Protein AF-A0A653DM51-F1 (afdb_monomer_lite)

Sequence (192 aa):
FLHPFQQLNKSIWTIWTSNRLYSKVICYNELKIVQKSHEKICTALKLMSDCFSVQTLFYVVTVQVVLIRVAYVPLKLYLQGKRGYVLVMITWTSVGYAICFLIFTWLLARYCTATTLEARKLYQISQKISMSFSQGRASFENKALKEYVTLFAEQTNKPNIRFSTVLFPIDYSMLLMIFNSVTTYLIILLQF

Foldseek 3Di:
DCPPVVVVVVVVVCVVVVVVVVVVVVVVVVVVVVLVVVVVVLVVLVVVLVVCQVVVVVLLVVLLVLLLCLPPVLVVCVVVVVDDDVSVVVNVVSVVVSVVSLVVLVVQQVVLVVVLVVLVVVLVVLVVVLVVLVPDDDDVVSVVVSVVSVVSSVVSVPPSSFSHHPVGTSHVVSVVVSVVSSVVSVVVVVVD

Secondary structure (DSSP, 8-state):
--HHHHHHHHHHHHHHHHHHHHHHHHHHHHHHHHHHHHHHHHHHHHHHHHHHHHHHHHHHHHHHHHHHHHHHHHHHHHHTT--SHHHHHHHHHHHHHHHHHHHHHHHHHHHHHHHHHHHHHHHHHHHHHHHHTTSS---HHHHHHHHHHHHHHHHHHS-----B-SSSBSSHHHHHHHHHHHHHHHHHHHH-

Structure (mmCIF, N/CA/C/O backbone):
data_AF-A0A653DM51-F1
#
_entry.id   AF-A0A653DM51-F1
#
loop_
_atom_site.group_PDB
_atom_site.id
_atom_site.type_symbol
_atom_site.label_atom_id
_atom_site.label_alt_id
_atom_site.label_comp_id
_atom_site.label_asym_id
_atom_site.label_entity_id
_atom_site.label_seq_id
_atom_site.pdbx_PDB_ins_code
_atom_site.Cartn_x
_atom_site.Cartn_y
_atom_site.Cartn_z
_atom_site.occupancy
_atom_site.B_iso_or_equiv
_atom_site.auth_seq_id
_atom_site.auth_comp_id
_atom_site.auth_asym_id
_atom_site.auth_atom_id
_atom_site.pdbx_PDB_model_num
ATOM 1 N N . PHE A 1 1 ? -32.940 12.707 70.805 1.00 46.53 1 PHE A N 1
ATOM 2 C CA . PHE A 1 1 ? -32.197 13.755 70.068 1.00 46.53 1 PHE A CA 1
ATOM 3 C C . PHE A 1 1 ? -31.230 13.234 68.978 1.00 46.53 1 PHE A C 1
ATOM 5 O O . PHE A 1 1 ? -30.401 13.999 68.516 1.00 46.53 1 PHE A O 1
ATOM 12 N N . LEU A 1 2 ? -31.357 11.991 68.471 1.00 46.72 2 LEU A N 1
ATOM 13 C CA . LEU A 1 2 ? -30.462 11.425 67.426 1.00 46.72 2 LEU A CA 1
ATOM 14 C C . LEU A 1 2 ? -31.113 11.228 66.037 1.00 46.72 2 LEU A C 1
ATOM 16 O O . LEU A 1 2 ? -30.443 10.858 65.078 1.00 46.72 2 LEU A O 1
ATOM 20 N N . HIS A 1 3 ? -32.412 11.506 65.908 1.00 50.66 3 HIS A N 1
ATOM 21 C CA . HIS A 1 3 ? -33.194 11.221 64.699 1.00 50.66 3 HIS A CA 1
ATOM 22 C C . HIS A 1 3 ? -32.886 12.098 63.455 1.00 50.66 3 HIS A C 1
ATOM 24 O O . HIS A 1 3 ? -32.881 11.555 62.349 1.00 50.66 3 HIS A O 1
ATOM 30 N N . PRO A 1 4 ? -32.586 13.413 63.567 1.00 45.44 4 PRO A N 1
ATOM 31 C CA . PRO A 1 4 ? -32.398 14.253 62.377 1.00 45.44 4 PRO A CA 1
ATOM 32 C C . PRO A 1 4 ? -31.033 14.049 61.692 1.00 45.44 4 PRO A C 1
ATOM 34 O O . PRO A 1 4 ? -30.939 14.144 60.470 1.00 45.44 4 PRO A O 1
ATOM 37 N N . PHE A 1 5 ? -29.985 13.680 62.440 1.00 39.03 5 PHE A N 1
ATOM 38 C CA . PHE A 1 5 ? -28.651 13.419 61.874 1.00 39.03 5 PHE A CA 1
ATOM 39 C C . PHE A 1 5 ? -28.592 12.121 61.053 1.00 39.03 5 PHE A C 1
ATOM 41 O O . PHE A 1 5 ? -27.904 12.065 60.033 1.00 39.03 5 PHE A O 1
ATOM 48 N N . GLN A 1 6 ? -29.348 11.088 61.442 1.00 50.69 6 GLN A N 1
ATOM 49 C CA . GLN A 1 6 ? -29.442 9.849 60.664 1.00 50.69 6 GLN A CA 1
ATOM 50 C C . GLN A 1 6 ? -30.202 10.039 59.347 1.00 50.69 6 GLN A C 1
ATOM 52 O O . GLN A 1 6 ? -29.812 9.448 58.340 1.00 50.69 6 GLN A O 1
ATOM 57 N N . GLN A 1 7 ? -31.238 10.885 59.320 1.00 51.97 7 GLN A N 1
ATOM 58 C CA . GLN A 1 7 ? -31.941 11.225 58.079 1.00 51.97 7 GLN A CA 1
ATOM 59 C C . GLN A 1 7 ? -31.054 12.021 57.119 1.00 51.97 7 GLN A C 1
ATOM 61 O O . GLN A 1 7 ? -31.003 11.684 55.938 1.00 51.97 7 GLN A O 1
ATOM 66 N N . LEU A 1 8 ? -30.292 13.002 57.614 1.00 43.06 8 LEU A N 1
ATOM 67 C CA . LEU A 1 8 ? -29.384 13.791 56.776 1.00 43.06 8 LEU A CA 1
ATOM 68 C C . LEU A 1 8 ? -28.284 12.922 56.146 1.00 43.06 8 LEU A C 1
ATOM 70 O O . LEU A 1 8 ? -27.994 13.042 54.956 1.00 43.06 8 LEU A O 1
ATOM 74 N N . ASN A 1 9 ? -27.717 11.996 56.925 1.00 46.62 9 ASN A N 1
ATOM 75 C CA . ASN A 1 9 ? -26.671 11.097 56.444 1.00 46.62 9 ASN A CA 1
ATOM 76 C C . ASN A 1 9 ? -27.205 10.121 55.383 1.00 46.62 9 ASN A C 1
ATOM 78 O O . ASN A 1 9 ? -26.528 9.857 54.393 1.00 46.62 9 ASN A O 1
ATOM 82 N N . LYS A 1 10 ? -28.451 9.648 55.531 1.00 57.59 10 LYS A N 1
ATOM 83 C CA . LYS A 1 10 ? -29.124 8.799 54.536 1.00 57.59 10 LYS A CA 1
ATOM 84 C C . LYS A 1 10 ? -29.364 9.553 53.227 1.00 57.59 10 LYS A C 1
ATOM 86 O O . LYS A 1 10 ? -29.051 9.012 52.172 1.00 57.59 10 LYS A O 1
ATOM 91 N N . SER A 1 11 ? -29.826 10.803 53.307 1.00 54.38 11 SER A N 1
ATOM 92 C CA . SER A 1 11 ? -30.064 11.679 52.153 1.00 54.38 11 SER A CA 1
ATOM 93 C C . SER A 1 11 ? -28.778 11.982 51.381 1.00 54.38 11 SER A C 1
ATOM 95 O O . SER A 1 11 ? -28.746 11.852 50.156 1.00 54.38 11 SER A O 1
ATOM 97 N N . ILE A 1 12 ? -27.688 12.302 52.087 1.00 49.34 12 ILE A N 1
ATOM 98 C CA . ILE A 1 12 ? -26.365 12.521 51.484 1.00 49.34 12 ILE A CA 1
ATOM 99 C C . ILE A 1 12 ? -25.862 11.234 50.823 1.00 49.34 12 ILE A C 1
ATOM 101 O O . ILE A 1 12 ? -25.401 11.280 49.685 1.00 49.34 12 ILE A O 1
ATOM 105 N N . TRP A 1 13 ? -26.022 10.073 51.467 1.00 51.03 13 TRP A N 1
ATOM 106 C CA . TRP A 1 13 ? -25.651 8.782 50.881 1.00 51.03 13 TRP A CA 1
ATOM 107 C C . TRP A 1 13 ? -26.458 8.443 49.622 1.00 51.03 13 TRP A C 1
ATOM 109 O O . TRP A 1 13 ? -25.891 7.958 48.642 1.00 51.03 13 TRP A O 1
ATOM 119 N N . THR A 1 14 ? -27.763 8.729 49.597 1.00 53.50 14 THR A N 1
ATOM 120 C CA . THR A 1 14 ? -28.605 8.546 48.402 1.00 53.50 14 THR A CA 1
ATOM 121 C C . THR A 1 14 ? -28.240 9.504 47.273 1.00 53.50 14 THR A C 1
ATOM 123 O O . THR A 1 14 ? -28.215 9.089 46.121 1.00 53.50 14 THR A O 1
ATOM 126 N N . ILE A 1 15 ? -27.873 10.753 47.571 1.00 50.62 15 ILE A N 1
ATOM 127 C CA . ILE A 1 15 ? -27.401 11.715 46.560 1.00 50.62 15 ILE A CA 1
ATOM 128 C C . ILE A 1 15 ? -26.041 11.276 46.001 1.00 50.62 15 ILE A C 1
ATOM 130 O O . ILE A 1 15 ? -25.807 11.334 44.795 1.00 50.62 15 ILE A O 1
ATOM 134 N N . TRP A 1 16 ? -25.153 10.767 46.856 1.00 42.06 16 TRP A N 1
ATOM 135 C CA . TRP A 1 16 ? -23.820 10.314 46.458 1.00 42.06 16 TRP A CA 1
ATOM 136 C C . TRP A 1 16 ? -23.854 9.016 45.636 1.00 42.06 16 TRP A C 1
ATOM 138 O O . TRP A 1 16 ? -23.119 8.867 44.658 1.00 42.06 16 TRP A O 1
ATOM 148 N N . THR A 1 17 ? -24.745 8.085 45.986 1.00 52.12 17 THR A N 1
ATOM 149 C CA . THR A 1 17 ? -24.987 6.858 45.208 1.00 52.12 17 THR A CA 1
ATOM 150 C C . THR A 1 17 ? -25.733 7.139 43.906 1.00 52.12 17 THR A C 1
ATOM 152 O O . THR A 1 17 ? -25.352 6.583 42.877 1.00 52.12 17 THR A O 1
ATOM 155 N N . SER A 1 18 ? -26.696 8.065 43.915 1.00 51.56 18 SER A N 1
ATOM 156 C CA . SER A 1 18 ? -27.385 8.575 42.723 1.00 51.56 18 SER A CA 1
ATOM 157 C C . SER A 1 18 ? -26.406 9.199 41.722 1.00 51.56 18 SER A C 1
ATOM 159 O O . SER A 1 18 ? -26.382 8.787 40.565 1.00 51.56 18 SER A O 1
ATOM 161 N N . ASN A 1 19 ? -25.503 10.085 42.164 1.00 50.03 19 ASN A N 1
ATOM 162 C CA . ASN A 1 19 ? -24.489 10.692 41.290 1.00 50.03 19 ASN A CA 1
ATOM 163 C C . ASN A 1 19 ? -23.489 9.669 40.722 1.00 50.03 19 ASN A C 1
ATOM 165 O O . ASN A 1 19 ? -23.061 9.793 39.573 1.00 50.03 19 ASN A O 1
ATOM 169 N N . ARG A 1 20 ? -23.129 8.625 41.484 1.00 53.91 20 ARG A N 1
ATOM 170 C CA . ARG A 1 20 ? -22.281 7.524 40.985 1.00 53.91 20 ARG A CA 1
ATOM 171 C C . ARG A 1 20 ? -22.990 6.657 39.948 1.00 53.91 20 ARG A C 1
ATOM 173 O O . ARG A 1 20 ? -22.353 6.252 38.979 1.00 53.91 20 ARG A O 1
ATOM 180 N N . LEU A 1 21 ? -24.271 6.361 40.148 1.00 53.16 21 LEU A N 1
ATOM 181 C CA . LEU A 1 21 ? -25.085 5.606 39.194 1.00 53.16 21 LEU A CA 1
ATOM 182 C C . LEU A 1 21 ? -25.318 6.416 37.915 1.00 53.16 21 LEU A C 1
ATOM 184 O O . LEU A 1 21 ? -25.079 5.896 36.829 1.00 53.16 21 LEU A O 1
ATOM 188 N N . TYR A 1 22 ? -25.647 7.706 38.030 1.00 55.16 22 TYR A N 1
ATOM 189 C CA . TYR A 1 22 ? -25.773 8.615 36.887 1.00 55.16 22 TYR A CA 1
ATOM 190 C C . TYR A 1 22 ? -24.480 8.694 36.069 1.00 55.16 22 TYR A C 1
ATOM 192 O O . TYR A 1 22 ? -24.507 8.511 34.855 1.00 55.16 22 TYR A O 1
ATOM 200 N N . SER A 1 23 ? -23.330 8.876 36.725 1.00 60.19 23 SER A N 1
ATOM 201 C CA . SER A 1 23 ? -22.023 8.905 36.057 1.00 60.19 23 SER A CA 1
ATOM 202 C C . SER A 1 23 ? -21.706 7.596 35.316 1.00 60.19 23 SER A C 1
ATOM 204 O O . SER A 1 23 ? -21.168 7.627 34.208 1.00 60.19 23 SER A O 1
ATOM 206 N N . LYS A 1 24 ? -22.089 6.441 35.875 1.00 61.81 24 LYS A N 1
ATOM 207 C CA . LYS A 1 24 ? -21.887 5.128 35.242 1.00 61.81 24 LYS A CA 1
ATOM 208 C C . LYS A 1 24 ? -22.836 4.863 34.075 1.00 61.81 24 LYS A C 1
ATOM 210 O O . LYS A 1 24 ? -22.394 4.317 33.068 1.00 61.81 24 LYS A O 1
ATOM 215 N N . VAL A 1 25 ? -24.105 5.256 34.182 1.00 63.06 25 VAL A N 1
ATOM 216 C CA . VAL A 1 25 ? -25.092 5.135 33.093 1.00 63.06 25 VAL A CA 1
ATOM 217 C C . VAL A 1 25 ? -24.701 6.027 31.914 1.00 63.06 25 VAL A C 1
ATOM 219 O O . VAL A 1 25 ? -24.764 5.586 30.767 1.00 63.06 25 VAL A O 1
ATOM 222 N N . ILE A 1 26 ? -24.213 7.241 32.190 1.00 65.12 26 ILE A N 1
ATOM 223 C CA . ILE A 1 26 ? -23.651 8.135 31.171 1.00 65.12 26 ILE A CA 1
ATOM 224 C C . ILE A 1 26 ? -22.428 7.477 30.520 1.00 65.12 26 ILE A C 1
ATOM 226 O O . ILE A 1 26 ? -22.392 7.338 29.303 1.00 65.12 26 ILE A O 1
ATOM 230 N N . CYS A 1 27 ? -21.476 6.971 31.311 1.00 67.00 27 CYS A N 1
ATOM 231 C CA . CYS A 1 27 ? -20.283 6.291 30.794 1.00 67.00 27 CYS A CA 1
ATOM 232 C C . CYS A 1 27 ? -20.621 5.082 29.903 1.00 67.00 27 CYS A C 1
ATOM 234 O O . CYS A 1 27 ? -20.007 4.901 28.854 1.00 67.00 27 CYS A O 1
ATOM 236 N N . TYR A 1 28 ? -21.624 4.286 30.278 1.00 67.31 28 TYR A N 1
ATOM 237 C CA . TYR A 1 28 ? -22.091 3.156 29.478 1.00 67.31 28 TYR A CA 1
ATOM 238 C C . TYR A 1 28 ? -22.713 3.591 28.144 1.00 67.31 28 TYR A C 1
ATOM 240 O O . TYR A 1 28 ? -22.399 3.013 27.102 1.00 67.31 28 TYR A O 1
ATOM 248 N N . ASN A 1 29 ? -23.566 4.620 28.154 1.00 71.19 29 ASN A N 1
ATOM 249 C CA . ASN A 1 29 ? -24.162 5.149 26.928 1.00 71.19 29 ASN A CA 1
ATOM 250 C C . ASN A 1 29 ? -23.103 5.734 25.985 1.00 71.19 29 ASN A C 1
ATOM 252 O O . ASN A 1 29 ? -23.137 5.434 24.793 1.00 71.19 29 ASN A O 1
ATOM 256 N N . GLU A 1 30 ? -22.134 6.482 26.512 1.00 73.75 30 GLU A N 1
ATOM 257 C CA . GLU A 1 30 ? -21.006 7.010 25.736 1.00 73.75 30 GLU A CA 1
ATOM 258 C C . GLU A 1 30 ? -20.167 5.881 25.122 1.00 73.75 30 GLU A C 1
ATOM 260 O O . GLU A 1 30 ? -19.876 5.889 23.925 1.00 73.75 30 GLU A O 1
ATOM 265 N N . LEU A 1 31 ? -19.850 4.840 25.901 1.00 70.56 31 LEU A N 1
ATOM 266 C CA . LEU A 1 31 ? -19.101 3.684 25.406 1.00 70.56 31 LEU A CA 1
ATOM 267 C C . LEU A 1 31 ? -19.854 2.961 24.278 1.00 70.56 31 LEU A C 1
ATOM 269 O O . LEU A 1 31 ? -19.260 2.579 23.270 1.00 70.56 31 LEU A O 1
ATOM 273 N N . LYS A 1 32 ? -21.177 2.822 24.414 1.00 70.88 32 LYS A N 1
ATOM 274 C CA . LYS A 1 32 ? -22.046 2.212 23.402 1.00 70.88 32 LYS A CA 1
ATOM 275 C C . LYS A 1 32 ? -22.107 3.041 22.116 1.00 70.88 32 LYS A C 1
ATOM 277 O O . LYS A 1 32 ? -22.171 2.472 21.025 1.00 70.88 32 LYS A O 1
ATOM 282 N N . ILE A 1 33 ? -22.079 4.370 22.222 1.00 76.38 33 ILE A N 1
ATOM 283 C CA . ILE A 1 33 ? -21.996 5.273 21.065 1.00 76.38 33 ILE A CA 1
ATOM 284 C C . ILE A 1 33 ? -20.649 5.097 20.358 1.00 76.38 33 ILE A C 1
ATOM 286 O O . ILE A 1 33 ? -20.622 4.919 19.138 1.00 76.38 33 ILE A O 1
ATOM 290 N N . VAL A 1 34 ? -19.544 5.080 21.107 1.00 75.50 34 VAL A N 1
ATOM 291 C CA . VAL A 1 34 ? -18.195 4.858 20.560 1.00 75.50 34 VAL A CA 1
ATOM 292 C C . VAL A 1 34 ? -18.098 3.499 19.868 1.00 75.50 34 VAL A C 1
ATOM 294 O O . VAL A 1 34 ? -17.587 3.424 18.753 1.00 75.50 34 VAL A O 1
ATOM 297 N N . GLN A 1 35 ? -18.650 2.445 20.471 1.00 73.94 35 GLN A N 1
ATOM 298 C CA . GLN A 1 35 ? -18.684 1.107 19.885 1.00 73.94 35 GLN A CA 1
ATOM 299 C C . GLN A 1 35 ? -19.425 1.082 18.550 1.00 73.94 35 GLN A C 1
ATOM 301 O O . GLN A 1 35 ? -18.869 0.625 17.553 1.00 73.94 35 GLN A O 1
ATOM 306 N N . LYS A 1 36 ? -20.645 1.629 18.495 1.00 77.06 36 LYS A N 1
ATOM 307 C CA . LYS A 1 36 ? -21.418 1.700 17.246 1.00 77.06 36 LYS A CA 1
ATOM 308 C C . LYS A 1 36 ? -20.698 2.504 16.167 1.00 77.06 36 LYS A C 1
ATOM 310 O O . LYS A 1 36 ? -20.741 2.140 14.994 1.00 77.06 36 LYS A O 1
ATOM 315 N N . SER A 1 37 ? -20.051 3.605 16.543 1.00 76.06 37 SER A N 1
ATOM 316 C CA . SER A 1 37 ? -19.255 4.409 15.612 1.00 76.06 37 SER A CA 1
ATOM 317 C C . SER A 1 37 ? -18.048 3.629 15.094 1.00 76.06 37 SER A C 1
ATOM 319 O O . SER A 1 37 ? -17.785 3.642 13.894 1.00 76.06 37 SER A O 1
ATOM 321 N N . HIS A 1 38 ? -17.359 2.889 15.964 1.00 76.12 38 HIS A N 1
ATOM 322 C CA . HIS A 1 38 ? -16.247 2.030 15.575 1.00 76.12 38 HIS A CA 1
ATOM 323 C C . HIS A 1 38 ? -16.692 0.909 14.625 1.00 76.12 38 HIS A C 1
ATOM 325 O O . HIS A 1 38 ? -16.081 0.736 13.577 1.00 76.12 38 HIS A O 1
ATOM 331 N N . GLU A 1 39 ? -17.791 0.208 14.917 1.00 78.50 39 GLU A N 1
ATOM 332 C CA . GLU A 1 39 ? -18.355 -0.822 14.029 1.00 78.50 39 GLU A CA 1
ATOM 333 C C . GLU A 1 39 ? -18.691 -0.265 12.638 1.00 78.50 39 GLU A C 1
ATOM 335 O O . GLU A 1 39 ? -18.373 -0.893 11.624 1.00 78.50 39 GLU A O 1
ATOM 340 N N . LYS A 1 40 ? -19.273 0.941 12.570 1.00 79.44 40 LYS A N 1
ATOM 341 C CA . LYS A 1 40 ? -19.539 1.631 11.298 1.00 79.44 40 LYS A CA 1
ATOM 342 C C . LYS A 1 40 ? -18.253 1.944 10.537 1.00 79.44 40 LYS A C 1
ATOM 344 O O . LYS A 1 40 ? -18.194 1.684 9.338 1.00 79.44 40 LYS A O 1
ATOM 349 N N . ILE A 1 41 ? -17.227 2.461 11.218 1.00 79.06 41 ILE A N 1
ATOM 350 C CA . ILE A 1 41 ? -15.920 2.758 10.613 1.00 79.06 41 ILE A CA 1
ATOM 351 C C . ILE A 1 41 ? -15.270 1.472 10.095 1.00 79.06 41 ILE A C 1
ATOM 353 O O . ILE A 1 41 ? -14.848 1.428 8.946 1.00 79.06 41 ILE A O 1
ATOM 357 N N . CYS A 1 42 ? -15.247 0.400 10.886 1.00 78.19 42 CYS A N 1
ATOM 358 C CA . CYS A 1 42 ? -14.695 -0.892 10.477 1.00 78.19 42 CYS A CA 1
ATOM 359 C C . CYS A 1 42 ? -15.426 -1.475 9.268 1.00 78.19 42 CYS A C 1
ATOM 361 O O . CYS A 1 42 ? -14.789 -1.979 8.346 1.00 78.19 42 CYS A O 1
ATOM 363 N N . THR A 1 43 ? -16.755 -1.373 9.247 1.00 82.00 43 THR A N 1
ATOM 364 C CA . THR A 1 43 ? -17.573 -1.825 8.116 1.00 82.00 43 THR A CA 1
ATOM 365 C C . THR A 1 43 ? -17.275 -1.003 6.864 1.00 82.00 43 THR A C 1
ATOM 367 O O . THR A 1 43 ? -17.069 -1.574 5.797 1.00 82.00 43 THR A O 1
ATOM 370 N N . ALA A 1 44 ? -17.176 0.324 6.992 1.00 81.62 44 ALA A N 1
ATOM 371 C CA . ALA A 1 44 ? -16.809 1.205 5.887 1.00 81.62 44 ALA A CA 1
ATOM 372 C C . ALA A 1 44 ? -15.399 0.900 5.357 1.00 81.62 44 ALA A C 1
ATOM 374 O O . ALA A 1 44 ? -15.214 0.785 4.150 1.00 81.62 44 ALA A O 1
ATOM 375 N N . LEU A 1 45 ? -14.420 0.694 6.244 1.00 81.94 45 LEU A N 1
ATOM 376 C CA . LEU A 1 45 ? -13.049 0.335 5.871 1.00 81.94 45 LEU A CA 1
ATOM 377 C C . LEU A 1 4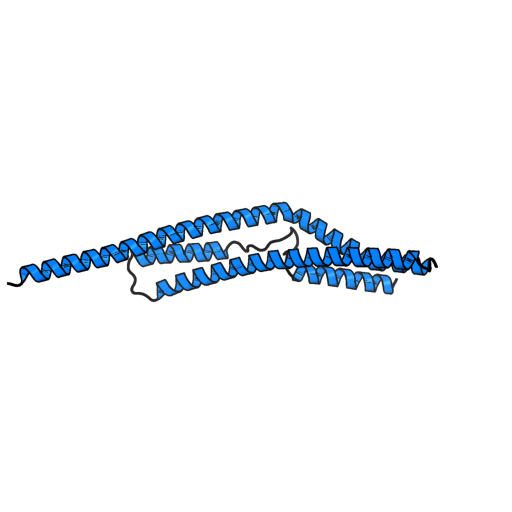5 ? -12.984 -1.023 5.171 1.00 81.94 45 LEU A C 1
ATOM 379 O O . LEU A 1 45 ? -12.258 -1.162 4.190 1.00 81.94 45 LEU A O 1
ATOM 383 N N . LYS A 1 46 ? -13.762 -2.007 5.634 1.00 82.69 46 LYS A N 1
ATOM 384 C CA . LYS A 1 46 ? -13.868 -3.313 4.980 1.00 82.69 46 LYS A CA 1
ATOM 385 C C . LYS A 1 46 ? -14.459 -3.183 3.578 1.00 82.69 46 LYS A C 1
ATOM 387 O O . LYS A 1 46 ? -13.858 -3.676 2.636 1.00 82.69 46 LYS A O 1
ATOM 392 N N . LEU A 1 47 ? -15.562 -2.447 3.425 1.00 85.19 47 LEU A N 1
ATOM 393 C CA . LEU A 1 47 ? -16.170 -2.188 2.116 1.00 85.19 47 LEU A CA 1
ATOM 394 C C . LEU A 1 47 ? -15.217 -1.442 1.176 1.00 85.19 47 LEU A C 1
ATOM 396 O O . LEU A 1 47 ? -15.106 -1.803 0.010 1.00 85.19 47 LEU A O 1
ATOM 400 N N . MET A 1 48 ? -14.491 -0.435 1.672 1.00 84.06 48 MET A N 1
ATOM 401 C CA . MET A 1 48 ? -13.462 0.247 0.884 1.00 84.06 48 MET A CA 1
ATOM 402 C C . MET A 1 48 ? -12.348 -0.718 0.474 1.00 84.06 48 MET A C 1
ATOM 404 O O . MET A 1 48 ? -11.967 -0.733 -0.693 1.00 84.06 48 MET A O 1
ATOM 408 N N . SER A 1 49 ? -11.844 -1.538 1.399 1.00 85.19 49 SER A N 1
ATOM 409 C CA . SER A 1 49 ? -10.823 -2.542 1.087 1.00 85.19 49 SER A CA 1
ATOM 410 C C . SER A 1 49 ? -11.319 -3.516 0.022 1.00 85.19 49 SER A C 1
ATOM 412 O O . SER A 1 49 ? -10.601 -3.756 -0.940 1.00 85.19 49 SER A O 1
ATOM 414 N N . ASP A 1 50 ? -12.542 -4.030 0.147 1.00 84.56 50 ASP A N 1
ATOM 415 C CA . ASP A 1 50 ? -13.117 -4.988 -0.796 1.00 84.56 50 ASP A CA 1
ATOM 416 C C . ASP A 1 50 ? -13.302 -4.353 -2.187 1.00 84.56 50 ASP A C 1
ATOM 418 O O . ASP A 1 50 ? -12.833 -4.916 -3.178 1.00 84.56 50 ASP A O 1
ATOM 422 N N . CYS A 1 51 ? -13.872 -3.142 -2.266 1.00 88.19 51 CYS A N 1
ATOM 423 C CA . CYS A 1 51 ? -14.073 -2.408 -3.522 1.00 88.19 51 CYS A CA 1
ATOM 424 C C . CYS A 1 51 ? -12.760 -2.060 -4.234 1.00 88.19 51 CYS A C 1
ATOM 426 O O . CYS A 1 51 ? -12.666 -2.177 -5.456 1.00 88.19 51 CYS A O 1
ATOM 428 N N . PHE A 1 52 ? -11.743 -1.627 -3.487 1.00 86.81 52 PHE A N 1
ATOM 429 C CA . PHE A 1 52 ? -10.472 -1.191 -4.065 1.00 86.81 52 PHE A CA 1
ATOM 430 C C . PHE A 1 52 ? -9.433 -2.312 -4.176 1.00 86.81 52 PHE A C 1
ATOM 432 O O . PHE A 1 52 ? -8.432 -2.117 -4.854 1.00 86.81 52 PHE A O 1
ATOM 439 N N . SER A 1 53 ? -9.662 -3.496 -3.599 1.00 86.12 53 SER A N 1
ATOM 440 C CA . SER A 1 53 ? -8.694 -4.606 -3.567 1.00 86.12 53 SER A CA 1
ATOM 441 C C . SER A 1 53 ? -8.144 -4.976 -4.951 1.00 86.12 53 SER A C 1
ATOM 443 O O . SER A 1 53 ? -6.928 -5.069 -5.139 1.00 86.12 53 SER A O 1
ATOM 445 N N . VAL A 1 54 ? -9.033 -5.148 -5.934 1.00 88.12 54 VAL A N 1
ATOM 446 C CA . VAL A 1 54 ? -8.685 -5.495 -7.320 1.00 88.12 54 VAL A CA 1
ATOM 447 C C . VAL A 1 54 ? -8.023 -4.311 -8.024 1.00 88.12 54 VAL A C 1
ATOM 449 O O . VAL A 1 54 ? -7.020 -4.480 -8.717 1.00 88.12 54 VAL A O 1
ATOM 452 N N . GLN A 1 55 ? -8.530 -3.094 -7.810 1.00 90.31 55 GLN A N 1
ATOM 453 C CA . GLN A 1 55 ? -7.950 -1.886 -8.397 1.00 90.31 55 GLN A CA 1
ATOM 454 C C . GLN A 1 55 ? -6.526 -1.634 -7.882 1.00 90.31 55 GLN A C 1
ATOM 456 O O . GLN A 1 55 ? -5.635 -1.311 -8.667 1.00 90.31 55 GLN A O 1
ATOM 461 N N . THR A 1 56 ? -6.281 -1.828 -6.585 1.00 88.75 56 THR A N 1
ATOM 462 C CA . THR A 1 56 ? -4.947 -1.721 -5.990 1.00 88.75 56 THR A CA 1
ATOM 463 C C . THR A 1 56 ? -4.005 -2.785 -6.545 1.00 88.75 56 THR A C 1
ATOM 465 O O . THR A 1 56 ? -2.846 -2.480 -6.812 1.00 88.75 56 THR A O 1
ATOM 468 N N . LEU A 1 57 ? -4.488 -4.004 -6.801 1.00 88.88 57 LEU A N 1
ATOM 469 C CA . LEU A 1 57 ? -3.685 -5.044 -7.444 1.00 88.88 57 LEU A CA 1
ATOM 470 C C . LEU A 1 57 ? -3.236 -4.630 -8.857 1.00 88.88 57 LEU A C 1
ATOM 472 O O . LEU A 1 57 ? -2.041 -4.673 -9.155 1.00 88.88 57 LEU A O 1
ATOM 476 N N . PHE A 1 58 ? -4.155 -4.152 -9.702 1.00 91.19 58 PHE A N 1
ATOM 477 C CA . PHE A 1 58 ? -3.804 -3.632 -11.031 1.00 91.19 58 PHE A CA 1
ATOM 478 C C . PHE A 1 58 ? -2.854 -2.436 -10.961 1.00 91.19 58 PHE A C 1
ATOM 480 O O . PHE A 1 58 ? -1.931 -2.325 -11.772 1.00 91.19 58 PHE A O 1
ATOM 487 N N . TYR A 1 59 ? -3.043 -1.559 -9.977 1.00 91.56 59 TYR A N 1
ATOM 488 C CA . TYR A 1 59 ? -2.146 -0.438 -9.737 1.00 91.56 59 TYR A CA 1
ATOM 489 C C . TYR A 1 59 ? -0.720 -0.912 -9.410 1.00 91.56 59 TYR A C 1
ATOM 491 O O . TYR A 1 59 ? 0.229 -0.434 -10.027 1.00 91.56 59 TYR A O 1
ATOM 499 N N . VAL A 1 60 ? -0.549 -1.900 -8.524 1.00 90.44 60 VAL A N 1
ATOM 500 C CA . VAL A 1 60 ? 0.772 -2.458 -8.170 1.00 90.44 60 VAL A CA 1
ATOM 501 C C . VAL A 1 60 ? 1.466 -3.083 -9.380 1.00 90.44 60 VAL A C 1
ATOM 503 O O . VAL A 1 60 ? 2.645 -2.817 -9.615 1.00 90.44 60 VAL A O 1
ATOM 506 N N . VAL A 1 61 ? 0.739 -3.858 -10.188 1.00 90.56 61 VAL A N 1
ATOM 507 C CA . VAL A 1 61 ? 1.276 -4.427 -11.437 1.00 90.56 61 VAL A CA 1
ATOM 508 C C . VAL A 1 61 ? 1.696 -3.314 -12.401 1.00 90.56 61 VAL A C 1
ATOM 510 O O . VAL A 1 61 ? 2.775 -3.369 -12.989 1.00 90.56 61 VAL A O 1
ATOM 513 N N . THR A 1 62 ? 0.890 -2.258 -12.520 1.00 92.44 62 THR A N 1
ATOM 514 C CA . THR A 1 62 ? 1.207 -1.097 -13.364 1.00 92.44 62 THR A CA 1
ATOM 515 C C . THR A 1 62 ? 2.487 -0.403 -12.900 1.00 92.44 62 THR A C 1
ATOM 517 O O . THR A 1 62 ? 3.348 -0.110 -13.729 1.00 92.44 62 THR A O 1
ATOM 520 N N . VAL A 1 63 ? 2.661 -0.197 -11.589 1.00 92.88 63 VAL A N 1
ATOM 521 C CA . VAL A 1 63 ? 3.891 0.373 -11.010 1.00 92.88 63 VAL A CA 1
ATOM 522 C C . VAL A 1 63 ? 5.108 -0.467 -11.401 1.00 92.88 63 VAL A C 1
ATOM 524 O O . VAL A 1 63 ? 6.102 0.088 -11.865 1.00 92.88 63 VAL A O 1
ATOM 527 N N . GLN A 1 64 ? 5.035 -1.797 -11.279 1.00 91.00 64 GLN A N 1
ATOM 528 C CA . GLN A 1 64 ? 6.140 -2.685 -11.659 1.00 91.00 64 GLN A CA 1
ATOM 529 C C . GLN A 1 64 ? 6.499 -2.553 -13.145 1.00 91.00 64 GLN A C 1
ATOM 531 O O . GLN A 1 64 ? 7.671 -2.384 -13.484 1.00 91.00 64 GLN A O 1
ATOM 536 N N . VAL A 1 65 ? 5.501 -2.558 -14.034 1.00 91.75 65 VAL A N 1
ATOM 537 C CA . VAL A 1 65 ? 5.713 -2.396 -15.482 1.00 91.75 65 VAL A CA 1
ATOM 538 C C . VAL A 1 65 ? 6.340 -1.039 -15.805 1.00 91.75 65 VAL A C 1
ATOM 540 O O . VAL A 1 65 ? 7.244 -0.964 -16.639 1.00 91.75 65 VAL A O 1
ATOM 543 N N . VAL A 1 66 ? 5.892 0.034 -15.147 1.00 92.50 66 VAL A N 1
ATOM 544 C CA . VAL A 1 66 ? 6.468 1.376 -15.312 1.00 92.50 66 VAL A CA 1
ATOM 545 C C . VAL A 1 66 ? 7.937 1.377 -14.896 1.00 92.50 66 VAL A C 1
ATOM 547 O O . VAL A 1 66 ? 8.777 1.802 -15.684 1.00 92.50 66 VAL A O 1
ATOM 550 N N . LEU A 1 67 ? 8.269 0.846 -13.717 1.00 92.12 67 LEU A N 1
ATOM 551 C CA . LEU A 1 67 ? 9.649 0.801 -13.220 1.00 92.12 67 LEU A CA 1
ATOM 552 C C . LEU A 1 67 ? 10.570 -0.014 -14.137 1.00 92.12 67 LEU A C 1
ATOM 554 O O . LEU A 1 67 ? 11.684 0.414 -14.433 1.00 92.12 67 LEU A O 1
ATOM 558 N N . ILE A 1 68 ? 10.085 -1.141 -14.660 1.00 91.06 68 ILE A N 1
ATOM 559 C CA . ILE A 1 68 ? 10.809 -1.944 -15.651 1.00 91.06 68 ILE A CA 1
ATOM 560 C C . ILE A 1 68 ? 11.050 -1.147 -16.942 1.00 91.06 68 ILE A C 1
ATOM 562 O O . ILE A 1 68 ? 12.166 -1.132 -17.470 1.00 91.06 68 ILE A O 1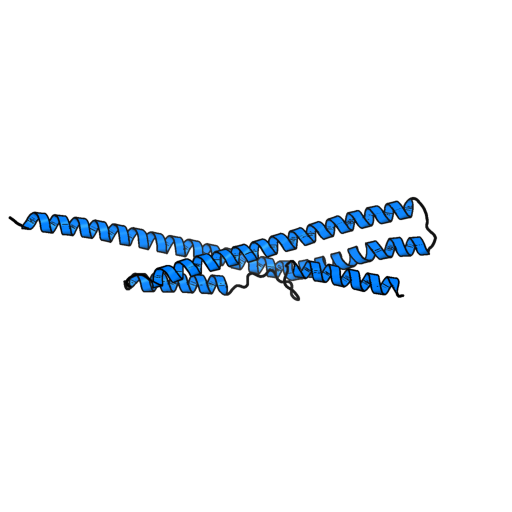
ATOM 566 N N . ARG A 1 69 ? 10.026 -0.452 -17.454 1.00 89.94 69 ARG A N 1
ATOM 567 C CA . ARG A 1 69 ? 10.142 0.358 -18.678 1.00 89.94 69 ARG A CA 1
ATOM 568 C C . ARG A 1 69 ? 11.155 1.487 -18.539 1.00 89.94 69 ARG A C 1
ATOM 570 O O . ARG A 1 69 ? 11.857 1.760 -19.512 1.00 89.94 69 ARG A O 1
ATOM 577 N N . VAL A 1 70 ? 11.253 2.102 -17.360 1.00 91.69 70 VAL A N 1
ATOM 578 C CA . VAL A 1 70 ? 12.225 3.172 -17.083 1.00 91.69 70 VAL A CA 1
ATOM 579 C C . VAL A 1 70 ? 13.660 2.709 -17.302 1.00 91.69 70 VAL A C 1
ATOM 581 O O . VAL A 1 70 ? 14.466 3.495 -17.786 1.00 91.69 70 VAL A O 1
ATOM 584 N N . ALA A 1 71 ? 13.981 1.450 -17.012 1.00 88.06 71 ALA A N 1
ATOM 585 C CA . ALA A 1 71 ? 15.308 0.906 -17.285 1.00 88.06 71 ALA A CA 1
ATOM 586 C C . ALA A 1 71 ? 15.443 0.372 -18.718 1.00 88.06 71 ALA A C 1
ATOM 588 O O . ALA A 1 71 ? 16.430 0.644 -19.403 1.00 88.06 71 ALA A O 1
ATOM 589 N N . TYR A 1 72 ? 14.435 -0.359 -19.197 1.00 90.00 72 TYR A N 1
ATOM 590 C CA . TYR A 1 72 ? 14.498 -1.047 -20.485 1.00 90.00 72 TYR A CA 1
ATOM 591 C C . TYR A 1 72 ? 14.523 -0.094 -21.689 1.00 90.00 72 TYR A C 1
ATOM 593 O O . TYR A 1 72 ? 15.280 -0.313 -22.634 1.00 90.00 72 TYR A O 1
ATOM 601 N N . VAL A 1 73 ? 13.705 0.967 -21.691 1.00 90.50 73 VAL A N 1
ATOM 602 C CA . VAL A 1 73 ? 13.577 1.864 -22.855 1.00 90.50 73 VAL A CA 1
ATOM 603 C C . VAL A 1 73 ? 14.872 2.643 -23.125 1.00 90.50 73 VAL A C 1
ATOM 605 O O . VAL A 1 73 ? 15.335 2.604 -24.270 1.00 90.50 73 VAL A O 1
ATOM 608 N N . PRO A 1 74 ? 15.506 3.298 -22.131 1.00 89.44 74 PRO A N 1
ATOM 609 C CA . PRO A 1 74 ? 16.801 3.941 -22.335 1.00 89.44 74 PRO A CA 1
ATOM 610 C C . PRO A 1 74 ? 17.888 2.958 -22.772 1.00 89.44 74 PRO A C 1
ATOM 612 O O . PRO A 1 74 ? 18.626 3.258 -23.709 1.00 89.44 74 PRO A O 1
ATOM 615 N N . LEU A 1 75 ? 17.948 1.768 -22.159 1.00 88.62 75 LEU A N 1
ATOM 616 C CA . LEU A 1 75 ? 18.916 0.729 -22.522 1.00 88.62 75 LEU A CA 1
ATOM 617 C C . LEU A 1 75 ? 18.757 0.304 -23.987 1.00 88.62 75 LEU A C 1
ATOM 619 O O . LEU A 1 75 ? 19.724 0.293 -24.746 1.00 88.62 75 LEU A O 1
ATOM 623 N N . LYS A 1 76 ? 17.524 0.030 -24.423 1.00 89.94 76 LYS A N 1
ATOM 624 C CA . LYS A 1 76 ? 17.223 -0.335 -25.812 1.00 89.94 76 LYS A CA 1
ATOM 625 C C . LYS A 1 76 ? 17.620 0.765 -26.796 1.00 89.94 76 LYS A C 1
ATOM 627 O O . LYS A 1 76 ? 18.214 0.473 -27.830 1.00 89.94 76 LYS A O 1
ATOM 632 N N . LEU A 1 77 ? 17.295 2.022 -26.497 1.00 89.81 77 LEU A N 1
ATOM 633 C CA . LEU A 1 77 ? 17.653 3.155 -27.355 1.00 89.81 77 LEU A CA 1
ATOM 634 C 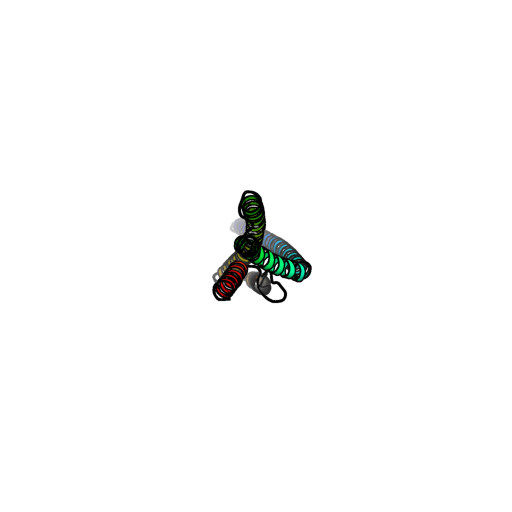C . LEU A 1 77 ? 19.173 3.352 -27.431 1.00 89.81 77 LEU A C 1
ATOM 636 O O . LEU A 1 77 ? 19.699 3.629 -28.511 1.00 89.81 77 LEU A O 1
ATOM 640 N N . TYR A 1 78 ? 19.871 3.154 -26.312 1.00 88.44 78 TYR A N 1
ATOM 641 C CA . TYR A 1 78 ? 21.327 3.193 -26.251 1.00 88.44 78 TYR A CA 1
ATOM 642 C C . TYR A 1 78 ? 21.963 2.111 -27.138 1.00 88.44 78 TYR A C 1
ATOM 644 O O . TYR A 1 78 ? 22.835 2.426 -27.951 1.00 88.44 78 TYR A O 1
ATOM 652 N N . LEU A 1 79 ? 21.479 0.867 -27.050 1.00 88.69 79 LEU A N 1
ATOM 653 C CA . LEU A 1 79 ? 21.948 -0.261 -27.868 1.00 88.69 79 LEU A CA 1
ATOM 654 C C . LEU A 1 79 ? 21.654 -0.077 -29.364 1.00 88.69 79 LEU A C 1
ATOM 656 O O . LEU A 1 79 ? 22.451 -0.480 -30.202 1.00 88.69 79 LEU A O 1
ATOM 660 N N . GLN A 1 80 ? 20.550 0.588 -29.716 1.00 91.06 80 GLN A N 1
ATOM 661 C CA . GLN A 1 80 ? 20.215 0.937 -31.104 1.00 91.06 80 GLN A CA 1
ATOM 662 C C . GLN A 1 80 ? 21.067 2.081 -31.67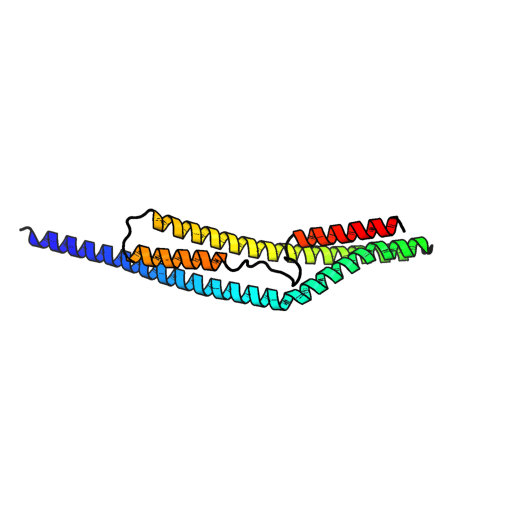9 1.00 91.06 80 GLN A C 1
ATOM 664 O O . GLN A 1 80 ? 20.812 2.534 -32.794 1.00 91.06 80 GLN A O 1
ATOM 669 N N . GLY A 1 81 ? 22.037 2.605 -30.924 1.00 87.25 81 GLY A N 1
ATOM 670 C CA . GLY A 1 81 ? 22.887 3.709 -31.368 1.00 87.25 81 GLY A CA 1
ATOM 671 C C . GLY A 1 81 ? 22.163 5.056 -31.453 1.00 87.25 81 GLY A C 1
ATOM 672 O O . GLY A 1 81 ? 22.743 6.025 -31.940 1.00 87.25 81 GLY A O 1
ATOM 673 N N . LYS A 1 82 ? 20.923 5.161 -30.947 1.00 81.62 82 LYS A N 1
ATOM 674 C CA . LYS A 1 82 ? 20.172 6.422 -30.865 1.00 81.62 82 LYS A CA 1
ATOM 675 C C . LYS A 1 82 ? 20.723 7.267 -29.719 1.00 81.62 82 LYS A C 1
ATOM 677 O O . LYS A 1 82 ? 20.164 7.317 -28.626 1.00 81.62 82 LYS A O 1
ATOM 682 N N . ARG A 1 83 ? 21.864 7.907 -29.966 1.00 80.81 83 ARG A N 1
ATOM 683 C CA . ARG A 1 83 ? 22.537 8.808 -29.023 1.00 80.81 83 ARG A CA 1
ATOM 684 C C . ARG A 1 83 ? 22.070 10.249 -29.236 1.00 80.81 83 ARG A C 1
ATOM 686 O O . ARG A 1 83 ? 21.730 10.639 -30.348 1.00 80.81 83 ARG A O 1
ATOM 693 N N . GLY A 1 84 ? 22.069 11.040 -28.164 1.00 83.88 84 GLY A N 1
ATOM 694 C CA . GLY A 1 84 ? 21.796 12.480 -28.213 1.00 83.88 84 GLY A CA 1
ATOM 695 C C . GLY A 1 84 ? 20.591 12.923 -27.381 1.00 83.88 84 GLY A C 1
ATOM 696 O O . GLY A 1 84 ? 20.139 12.216 -26.480 1.00 83.88 84 GLY A O 1
ATOM 697 N N . TYR A 1 85 ? 20.075 14.114 -27.695 1.00 86.19 85 TYR A N 1
ATOM 698 C CA . TYR A 1 85 ? 19.040 14.817 -26.924 1.00 86.19 85 TYR A CA 1
ATOM 699 C C . TYR A 1 85 ? 17.767 13.987 -26.690 1.00 86.19 85 TYR A C 1
ATOM 701 O O . TYR A 1 85 ? 17.213 13.994 -25.594 1.00 86.19 85 TYR A O 1
ATOM 709 N N . VAL A 1 86 ? 17.346 13.204 -27.689 1.00 85.25 86 VAL A N 1
ATOM 710 C CA . VAL A 1 86 ? 16.139 12.364 -27.614 1.00 85.25 86 VAL A CA 1
ATOM 711 C C . VAL A 1 86 ? 16.248 11.305 -26.510 1.00 85.25 86 VAL A C 1
ATOM 713 O O . VAL A 1 86 ? 15.295 11.103 -25.762 1.00 85.25 86 VAL A O 1
ATOM 716 N N . LEU A 1 87 ? 17.412 10.661 -26.357 1.00 89.88 87 LEU A N 1
ATOM 717 C CA . LEU A 1 87 ? 17.639 9.660 -25.309 1.00 89.88 87 LEU A CA 1
ATOM 718 C C . LEU A 1 87 ? 17.557 10.291 -23.916 1.00 89.88 87 LEU A C 1
ATOM 720 O O . LEU A 1 87 ? 16.902 9.746 -23.028 1.00 89.88 87 LEU A O 1
ATOM 724 N N . VAL A 1 88 ? 18.192 11.452 -23.738 1.00 88.94 88 VAL A N 1
ATOM 725 C CA . VAL A 1 88 ? 18.193 12.189 -22.466 1.00 88.94 88 VAL A CA 1
ATOM 726 C C . VAL A 1 88 ? 16.773 12.621 -22.099 1.00 88.94 88 VAL A C 1
ATOM 728 O O . VAL A 1 88 ? 16.335 12.378 -20.977 1.00 88.94 88 VAL A O 1
ATOM 731 N N . MET A 1 89 ? 16.022 13.176 -23.053 1.00 91.19 89 MET A N 1
ATOM 732 C CA . MET A 1 89 ? 14.641 13.617 -22.841 1.00 91.19 89 MET A CA 1
ATOM 733 C C . MET A 1 89 ? 13.714 12.452 -22.461 1.00 91.19 89 MET A C 1
ATOM 735 O O . MET A 1 89 ? 12.954 12.556 -21.495 1.00 91.19 89 MET A O 1
ATOM 739 N N . ILE A 1 90 ? 13.797 11.320 -23.169 1.00 90.75 90 ILE A N 1
ATOM 740 C CA . ILE A 1 90 ? 13.003 10.118 -22.859 1.00 90.75 90 ILE A CA 1
ATOM 741 C C . ILE A 1 90 ? 13.384 9.553 -21.488 1.00 90.75 90 ILE A C 1
ATOM 743 O O . ILE A 1 90 ? 12.508 9.186 -20.709 1.00 90.75 90 ILE A O 1
ATOM 747 N N . THR A 1 91 ? 14.675 9.510 -21.162 1.00 90.25 91 THR A N 1
ATOM 748 C CA . THR A 1 91 ? 15.142 9.008 -19.862 1.00 90.25 91 THR A CA 1
ATOM 749 C C . THR A 1 91 ? 14.621 9.887 -18.729 1.00 90.25 91 THR A C 1
ATOM 751 O O . THR A 1 91 ? 14.046 9.376 -17.772 1.00 90.25 91 THR A O 1
ATOM 754 N N . TRP A 1 92 ? 14.738 11.210 -18.860 1.00 92.81 92 TRP A N 1
ATOM 755 C CA . TRP A 1 92 ? 14.309 12.150 -17.827 1.00 92.81 92 TRP A CA 1
ATOM 756 C C . TRP A 1 92 ? 12.797 12.120 -17.591 1.00 92.81 92 TRP A C 1
ATOM 758 O O . TRP A 1 92 ? 12.342 12.048 -16.451 1.00 92.81 92 TRP A O 1
ATOM 768 N N . THR A 1 93 ? 12.009 12.107 -18.670 1.00 91.31 93 THR A N 1
ATOM 769 C CA . THR A 1 93 ? 10.544 11.989 -18.585 1.00 91.31 93 THR A CA 1
ATOM 770 C C . THR A 1 93 ? 10.116 10.664 -17.957 1.00 91.31 93 THR A C 1
ATOM 772 O O . THR A 1 93 ? 9.238 10.650 -17.095 1.00 91.31 93 THR A O 1
ATOM 775 N N . SER A 1 94 ? 10.781 9.562 -18.312 1.00 90.94 94 SER A N 1
ATOM 776 C CA . SER A 1 94 ? 10.511 8.234 -17.749 1.00 90.94 94 SER A CA 1
ATOM 777 C C . SER A 1 94 ? 10.843 8.168 -16.252 1.00 90.94 94 SER A C 1
ATOM 779 O O . SER A 1 94 ? 10.034 7.677 -15.465 1.00 90.94 94 SER A O 1
ATOM 781 N N . VAL A 1 95 ? 11.992 8.714 -15.836 1.00 92.06 95 VAL A N 1
ATOM 782 C CA . VAL A 1 95 ? 12.393 8.795 -14.420 1.00 92.06 95 VAL A CA 1
ATOM 783 C C . VAL A 1 95 ? 11.412 9.650 -13.621 1.00 92.06 95 VAL A C 1
ATOM 785 O O . VAL A 1 95 ? 10.949 9.214 -12.568 1.00 92.06 95 VAL A O 1
ATOM 788 N N . GLY A 1 96 ? 11.036 10.827 -14.131 1.00 92.94 96 GLY A N 1
ATOM 789 C CA . GLY A 1 96 ? 10.042 11.687 -13.486 1.00 92.94 96 GLY A CA 1
ATOM 790 C C . GLY A 1 96 ? 8.701 10.976 -13.292 1.00 92.94 96 GLY A C 1
ATOM 791 O O . GLY A 1 96 ? 8.129 11.014 -12.203 1.00 92.94 96 GLY A O 1
ATOM 792 N N . TYR A 1 97 ? 8.240 10.246 -14.311 1.00 91.06 97 TYR A N 1
ATOM 793 C CA . TYR A 1 97 ? 7.015 9.453 -14.230 1.00 91.06 97 TYR A CA 1
ATOM 794 C C . TYR A 1 97 ? 7.116 8.351 -13.163 1.00 91.06 97 TYR A C 1
ATOM 796 O O . TYR A 1 97 ? 6.223 8.232 -12.327 1.00 91.06 97 TYR A O 1
ATOM 804 N N . ALA A 1 98 ? 8.219 7.596 -13.107 1.00 92.31 98 ALA A N 1
ATOM 805 C CA . ALA A 1 98 ? 8.419 6.586 -12.063 1.00 92.31 98 ALA A CA 1
ATOM 806 C C . ALA A 1 98 ? 8.457 7.170 -10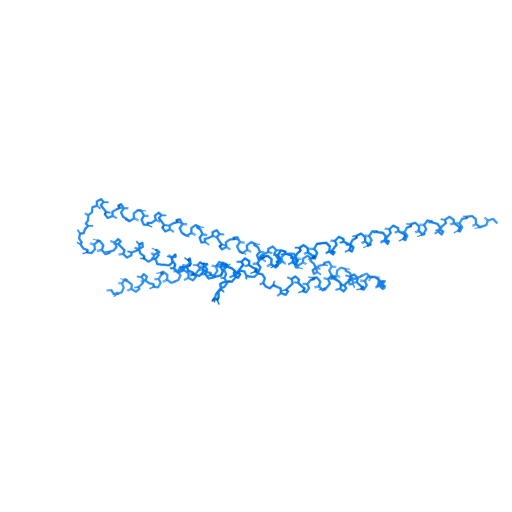.649 1.00 92.31 98 ALA A C 1
ATOM 808 O O . ALA A 1 98 ? 7.865 6.583 -9.744 1.00 92.31 98 ALA A O 1
ATOM 809 N N . ILE A 1 99 ? 9.104 8.321 -10.451 1.00 93.94 99 ILE A N 1
ATOM 810 C CA . ILE A 1 99 ? 9.133 8.994 -9.147 1.00 93.94 99 ILE A CA 1
ATOM 811 C C . ILE A 1 99 ? 7.707 9.310 -8.685 1.00 93.94 99 ILE A C 1
ATOM 813 O O . ILE A 1 99 ? 7.367 9.011 -7.541 1.00 93.94 99 ILE A O 1
ATOM 817 N N . CYS A 1 100 ? 6.845 9.824 -9.568 1.00 94.25 100 CYS A N 1
ATOM 818 C CA . CYS A 1 100 ? 5.440 10.068 -9.237 1.00 94.25 100 CYS A CA 1
ATOM 819 C C . CYS A 1 100 ? 4.727 8.787 -8.769 1.00 94.25 100 CYS A C 1
ATOM 821 O O . CYS A 1 100 ? 4.091 8.794 -7.715 1.00 94.25 100 CYS A O 1
ATOM 823 N N . PHE A 1 101 ? 4.870 7.670 -9.492 1.00 92.81 101 PHE A N 1
ATOM 824 C CA . PHE A 1 101 ? 4.264 6.388 -9.094 1.00 92.81 101 PHE A CA 1
ATOM 825 C C . PHE A 1 101 ? 4.809 5.861 -7.764 1.00 92.81 101 PHE A C 1
ATOM 827 O O . PHE A 1 101 ? 4.044 5.340 -6.949 1.00 92.81 101 PHE A O 1
ATOM 834 N N . LEU A 1 102 ? 6.108 6.015 -7.505 1.00 92.88 102 LEU A N 1
ATOM 835 C CA . LEU A 1 102 ? 6.707 5.630 -6.228 1.00 92.88 102 LEU A CA 1
ATOM 836 C C . LEU A 1 102 ? 6.160 6.475 -5.073 1.00 92.88 102 LEU A C 1
ATOM 838 O O . LEU A 1 102 ? 5.818 5.914 -4.033 1.00 92.88 102 LEU A O 1
ATOM 842 N N . ILE A 1 103 ? 5.999 7.788 -5.266 1.00 94.88 103 ILE A N 1
ATOM 843 C CA . ILE A 1 103 ? 5.404 8.685 -4.265 1.00 94.88 103 ILE A CA 1
ATOM 844 C C . ILE A 1 103 ? 3.966 8.263 -3.953 1.00 94.88 103 ILE A C 1
ATOM 846 O O . ILE A 1 103 ? 3.623 8.104 -2.782 1.00 94.88 103 ILE A O 1
ATOM 850 N N . PHE A 1 104 ? 3.131 8.024 -4.968 1.00 92.56 104 PHE A N 1
ATOM 851 C CA . PHE A 1 104 ? 1.749 7.577 -4.754 1.00 92.56 104 PHE A CA 1
ATOM 852 C C . PHE A 1 104 ? 1.677 6.222 -4.047 1.00 92.56 104 PHE A C 1
ATOM 854 O O . PHE A 1 104 ? 0.882 6.045 -3.125 1.00 92.56 104 PHE A O 1
ATOM 861 N N . THR A 1 105 ? 2.541 5.281 -4.424 1.00 91.75 105 THR A N 1
ATOM 862 C CA . THR A 1 105 ? 2.610 3.957 -3.789 1.00 91.75 105 THR A CA 1
ATOM 863 C C . THR A 1 105 ? 3.047 4.063 -2.328 1.00 91.75 105 THR A C 1
ATOM 865 O O . THR A 1 105 ? 2.484 3.398 -1.459 1.00 91.75 105 THR A O 1
ATOM 868 N N . TRP A 1 106 ? 4.011 4.938 -2.034 1.00 92.50 106 TRP A N 1
ATOM 869 C CA . TRP A 1 106 ? 4.452 5.214 -0.672 1.00 92.50 106 TRP A CA 1
ATOM 870 C C . TRP A 1 106 ? 3.360 5.878 0.170 1.00 92.50 106 TRP A C 1
ATOM 872 O O . TRP A 1 106 ? 3.133 5.457 1.303 1.00 92.50 106 TRP A O 1
ATOM 882 N N . LEU A 1 107 ? 2.645 6.864 -0.381 1.00 93.31 107 LEU A N 1
ATOM 883 C CA . LEU A 1 107 ? 1.504 7.492 0.287 1.00 93.31 107 LEU A CA 1
ATOM 884 C C . LEU A 1 107 ? 0.421 6.459 0.602 1.00 93.31 107 LEU A C 1
ATOM 886 O O . LEU A 1 107 ? -0.039 6.398 1.740 1.00 93.31 107 LEU A O 1
ATOM 890 N N . LEU A 1 108 ? 0.066 5.609 -0.364 1.00 90.31 108 LEU A N 1
ATOM 891 C CA . LEU A 1 108 ? -0.913 4.540 -0.175 1.00 90.31 108 LEU A CA 1
ATOM 892 C C . LEU A 1 108 ? -0.507 3.611 0.979 1.00 90.31 108 LEU A C 1
ATOM 894 O O . LEU A 1 108 ? -1.276 3.427 1.921 1.00 90.31 108 LEU A O 1
ATOM 898 N N . ALA A 1 109 ? 0.727 3.097 0.956 1.00 89.88 109 ALA A N 1
ATOM 899 C CA . ALA A 1 109 ? 1.249 2.239 2.019 1.00 89.88 109 ALA A CA 1
ATOM 900 C C . ALA A 1 109 ? 1.261 2.950 3.384 1.00 89.88 109 ALA A C 1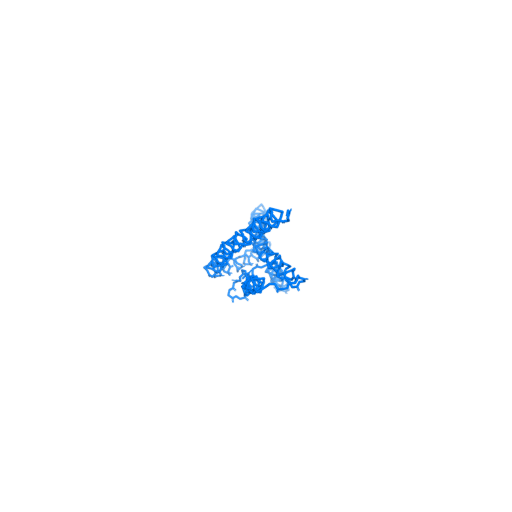
ATOM 902 O O . ALA A 1 109 ? 0.909 2.349 4.404 1.00 89.88 109 ALA A O 1
ATOM 903 N N . ARG A 1 110 ? 1.620 4.240 3.415 1.00 90.88 110 ARG A N 1
ATOM 904 C CA . ARG A 1 110 ? 1.643 5.056 4.634 1.00 90.88 110 ARG A CA 1
ATOM 905 C C . ARG A 1 110 ? 0.250 5.228 5.228 1.00 90.88 110 ARG A C 1
ATOM 907 O O . ARG A 1 110 ? 0.101 5.025 6.430 1.00 90.88 110 ARG A O 1
ATOM 914 N N . TYR A 1 111 ? -0.750 5.583 4.422 1.00 88.19 111 TYR A N 1
ATOM 915 C CA . TYR A 1 111 ? -2.122 5.761 4.901 1.00 88.19 111 TYR A CA 1
ATOM 916 C C . TYR A 1 111 ? -2.718 4.441 5.385 1.00 88.19 111 TYR A C 1
ATOM 918 O O . TYR A 1 111 ? -3.219 4.388 6.506 1.00 88.19 111 TYR A O 1
ATOM 926 N N . CYS A 1 112 ? -2.568 3.355 4.621 1.00 85.44 112 CYS A N 1
ATOM 927 C CA . CYS A 1 112 ? -3.037 2.035 5.041 1.00 85.44 112 CYS A CA 1
ATOM 928 C C . CYS A 1 112 ? -2.383 1.595 6.360 1.00 85.44 112 CYS A C 1
ATOM 930 O O . CYS A 1 112 ? -3.078 1.152 7.274 1.00 85.44 112 CYS A O 1
ATOM 932 N N . THR A 1 113 ? -1.067 1.786 6.505 1.00 85.44 113 THR A N 1
ATOM 933 C CA . THR A 1 113 ? -0.345 1.442 7.742 1.00 85.44 113 THR A CA 1
ATOM 934 C C . THR A 1 113 ? -0.729 2.347 8.918 1.00 85.44 113 THR A C 1
ATOM 936 O O . THR A 1 113 ? -0.815 1.884 10.053 1.00 85.44 113 THR A O 1
ATOM 939 N N . ALA A 1 114 ? -0.980 3.637 8.683 1.00 85.12 114 ALA A N 1
ATOM 940 C CA . ALA A 1 114 ? -1.432 4.551 9.729 1.00 85.12 114 ALA A CA 1
ATOM 941 C C . ALA A 1 114 ? -2.806 4.133 10.270 1.00 85.12 114 ALA A C 1
ATOM 943 O O . ALA A 1 114 ? -2.978 4.029 11.484 1.00 85.12 114 ALA A O 1
ATOM 944 N N . THR A 1 115 ? -3.747 3.798 9.385 1.00 82.75 115 THR A N 1
ATOM 945 C CA . THR A 1 115 ? -5.077 3.319 9.776 1.00 82.75 115 THR A CA 1
ATOM 946 C C . THR A 1 115 ? -5.008 2.005 10.553 1.00 82.75 115 THR A C 1
ATOM 948 O O . THR A 1 115 ? -5.672 1.868 11.581 1.00 82.75 115 THR A O 1
ATOM 951 N N . THR A 1 116 ? -4.176 1.046 10.125 1.00 80.19 116 THR A N 1
ATOM 952 C CA . THR A 1 116 ? -4.012 -0.220 10.862 1.00 80.19 116 THR A CA 1
ATOM 953 C C . THR A 1 116 ? -3.397 0.007 12.248 1.00 80.19 116 THR A C 1
ATOM 955 O O . THR A 1 116 ? -3.808 -0.619 13.230 1.00 80.19 116 THR A O 1
ATOM 958 N N . LEU A 1 117 ? -2.443 0.938 12.363 1.00 81.75 117 LEU A N 1
ATOM 959 C CA . LEU A 1 117 ? -1.812 1.299 13.629 1.00 81.75 117 LEU A CA 1
ATOM 960 C C . LEU A 1 117 ? -2.792 1.994 14.582 1.00 81.75 117 LEU A C 1
ATOM 962 O O . LEU A 1 117 ? -2.798 1.689 15.775 1.00 81.75 117 LEU A O 1
ATOM 966 N N . GLU A 1 118 ? -3.616 2.914 14.084 1.00 78.81 118 GLU A N 1
ATOM 967 C CA . GLU A 1 118 ? -4.642 3.589 14.885 1.00 78.81 118 GLU A CA 1
ATOM 968 C C . GLU A 1 118 ? -5.705 2.614 15.390 1.00 78.81 118 GLU A C 1
ATOM 970 O O . GLU A 1 118 ? -6.023 2.633 16.582 1.00 78.81 118 GLU A O 1
ATOM 975 N N . ALA A 1 119 ? -6.165 1.690 14.543 1.00 75.25 119 ALA A N 1
ATOM 976 C CA . ALA A 1 119 ? -7.061 0.614 14.960 1.00 75.25 119 ALA A CA 1
ATOM 977 C C . ALA A 1 119 ? -6.446 -0.223 16.097 1.00 75.25 119 ALA A C 1
ATOM 979 O O . ALA A 1 119 ? -7.094 -0.496 17.110 1.00 75.25 119 ALA A O 1
ATOM 980 N N . ARG A 1 120 ? -5.151 -0.550 15.993 1.00 76.81 120 ARG A N 1
ATOM 981 C CA . ARG A 1 120 ? -4.427 -1.296 17.032 1.00 76.81 120 ARG A CA 1
ATOM 982 C C . ARG A 1 120 ? -4.273 -0.510 18.337 1.00 76.81 120 ARG A C 1
ATOM 984 O O . ARG A 1 120 ? -4.375 -1.099 19.413 1.00 76.81 120 ARG A O 1
ATOM 991 N N . LYS A 1 121 ? -4.033 0.803 18.272 1.00 77.75 121 LYS A N 1
ATOM 992 C CA . LYS A 1 121 ? -3.983 1.671 19.464 1.00 77.75 121 LYS A CA 1
ATOM 993 C C . LYS A 1 121 ? -5.336 1.715 20.170 1.00 77.75 121 LYS A C 1
ATOM 995 O O . LYS A 1 121 ? -5.376 1.613 21.395 1.00 77.75 121 LYS A O 1
ATOM 1000 N N . LEU A 1 122 ? -6.430 1.812 19.413 1.00 72.56 122 LEU A N 1
ATOM 1001 C CA . LEU A 1 122 ? -7.785 1.786 19.964 1.00 72.56 122 LEU A CA 1
ATOM 1002 C C . LEU A 1 122 ? -8.054 0.471 20.709 1.00 72.56 122 LEU A C 1
ATOM 1004 O O . LEU A 1 122 ? -8.516 0.493 21.852 1.00 72.56 122 LEU A O 1
ATOM 1008 N N . TYR A 1 123 ? -7.666 -0.660 20.112 1.00 70.56 123 TYR A N 1
ATOM 1009 C CA . TYR A 1 123 ? -7.729 -1.966 20.765 1.00 70.56 123 TYR A CA 1
ATOM 1010 C C . TYR A 1 123 ? -6.943 -1.981 22.087 1.00 70.56 123 TYR A C 1
ATOM 1012 O O . TYR A 1 123 ? -7.495 -2.333 23.129 1.00 70.56 123 TYR A O 1
ATOM 1020 N N . GLN A 1 124 ? -5.689 -1.516 22.095 1.00 73.62 124 GLN A N 1
ATOM 1021 C CA . GLN A 1 124 ? -4.867 -1.473 23.314 1.00 73.62 124 GLN A CA 1
ATOM 1022 C C . GLN A 1 124 ? -5.488 -0.617 24.426 1.00 73.62 124 GLN A C 1
ATOM 1024 O O . GLN A 1 124 ? -5.413 -0.983 25.599 1.00 73.62 124 GLN A O 1
ATOM 1029 N N . ILE A 1 125 ? -6.102 0.518 24.080 1.00 73.12 125 ILE A N 1
ATOM 1030 C CA . ILE A 1 125 ? -6.796 1.377 25.048 1.00 73.12 125 ILE A CA 1
ATOM 1031 C C . ILE A 1 125 ? -8.014 0.646 25.617 1.00 73.12 125 ILE A C 1
ATOM 1033 O O . ILE A 1 125 ? -8.171 0.594 26.837 1.00 73.12 125 ILE A O 1
ATOM 1037 N N . SER A 1 126 ? -8.829 0.021 24.762 1.00 68.44 126 SER A N 1
ATOM 1038 C CA . SER A 1 126 ? -10.000 -0.747 25.205 1.00 68.44 126 SER A CA 1
ATOM 1039 C C . SER A 1 126 ? -9.613 -1.896 26.144 1.00 68.44 126 SER A C 1
ATOM 1041 O O . SER A 1 126 ? -10.233 -2.089 27.190 1.00 68.44 126 SER A O 1
ATOM 1043 N N . GLN A 1 127 ? -8.507 -2.585 25.851 1.00 69.94 127 GLN A N 1
ATOM 1044 C CA . GLN A 1 127 ? -7.981 -3.659 26.682 1.00 69.94 127 GLN A CA 1
ATOM 1045 C C . GLN A 1 127 ? -7.482 -3.140 28.041 1.00 69.94 127 GLN A C 1
ATOM 1047 O O . GLN A 1 127 ? -7.773 -3.745 29.072 1.00 69.94 127 GLN A O 1
ATOM 1052 N N . LYS A 1 128 ? -6.780 -1.997 28.080 1.00 70.44 128 LYS A N 1
ATOM 1053 C CA . LYS A 1 128 ? -6.342 -1.367 29.342 1.00 70.44 128 LYS A CA 1
ATOM 1054 C C . LYS A 1 128 ? -7.526 -0.975 30.226 1.00 70.44 128 LYS A C 1
ATOM 1056 O O . LYS A 1 128 ? -7.489 -1.217 31.431 1.00 70.44 128 LYS A O 1
ATOM 1061 N N . ILE A 1 129 ? -8.580 -0.420 29.628 1.00 69.12 129 ILE A N 1
ATOM 1062 C CA . ILE A 1 129 ? -9.829 -0.095 30.329 1.00 69.12 129 ILE A CA 1
ATOM 1063 C C . ILE A 1 129 ? -10.487 -1.381 30.852 1.00 69.12 129 ILE A C 1
ATOM 1065 O O . ILE A 1 129 ? -10.917 -1.435 31.998 1.00 69.12 129 ILE A O 1
ATOM 1069 N N . SER A 1 130 ? -10.499 -2.460 30.067 1.00 65.88 130 SER A N 1
ATOM 1070 C CA . SER A 1 130 ? -11.024 -3.752 30.521 1.00 65.88 130 SER A CA 1
ATOM 1071 C C . SER A 1 130 ? -10.283 -4.300 31.744 1.00 65.88 130 SER A C 1
ATOM 1073 O O . SER A 1 130 ? -10.908 -4.875 32.639 1.00 65.88 130 SER A O 1
ATOM 1075 N N . MET A 1 131 ? -8.954 -4.161 31.777 1.00 68.44 131 MET A N 1
ATOM 1076 C CA . MET A 1 131 ? -8.127 -4.667 32.872 1.00 68.44 131 MET A CA 1
ATOM 1077 C C . MET A 1 131 ? -8.293 -3.845 34.154 1.00 68.44 131 MET A C 1
ATOM 1079 O O . MET A 1 131 ? -8.295 -4.428 35.239 1.00 68.44 131 MET A O 1
ATOM 1083 N N . SER A 1 132 ? -8.497 -2.525 34.063 1.00 65.94 132 SER A N 1
ATOM 1084 C CA . SER A 1 132 ? -8.701 -1.674 35.246 1.00 65.94 132 SER A CA 1
ATOM 1085 C C . SER A 1 132 ? -9.995 -2.013 35.998 1.00 65.94 132 SER A C 1
ATOM 1087 O O . SER A 1 132 ? -10.018 -1.987 37.229 1.00 65.94 132 SER A O 1
ATOM 1089 N N . PHE A 1 133 ? -11.040 -2.470 35.297 1.00 62.75 133 PHE A N 1
ATOM 1090 C CA . PHE A 1 133 ? -12.258 -2.997 35.928 1.00 62.75 133 PHE A CA 1
ATOM 1091 C C . PHE A 1 133 ? -12.045 -4.310 36.691 1.00 62.75 133 PHE A C 1
ATOM 1093 O O . PHE A 1 133 ? -12.856 -4.659 37.548 1.00 62.75 133 PHE A O 1
ATOM 1100 N N . SER A 1 134 ? -10.959 -5.041 36.424 1.00 56.66 134 SER A N 1
ATOM 1101 C CA . SER A 1 134 ? -10.657 -6.302 37.103 1.00 56.66 134 SER A CA 1
ATOM 1102 C C . SER A 1 134 ? -10.032 -6.130 38.493 1.00 56.66 134 SER A C 1
ATOM 1104 O O . SER A 1 134 ? -9.997 -7.105 39.239 1.00 56.66 134 SER A O 1
ATOM 1106 N N . GLN A 1 135 ? -9.539 -4.936 38.847 1.00 56.22 135 GLN A N 1
ATOM 1107 C CA . GLN A 1 135 ? -8.835 -4.686 40.117 1.00 56.22 135 GLN A CA 1
ATOM 1108 C C . GLN A 1 135 ? -9.724 -4.086 41.230 1.00 56.22 135 GLN A C 1
ATOM 1110 O O . GLN A 1 135 ? -9.296 -4.015 42.379 1.00 56.22 135 GLN A O 1
ATOM 1115 N N . GLY A 1 136 ? -10.964 -3.672 40.935 1.00 53.31 136 GLY A N 1
ATOM 1116 C CA . GLY A 1 136 ? -11.892 -3.095 41.924 1.00 53.31 136 GLY A CA 1
ATOM 1117 C C . GLY A 1 136 ? -12.884 -4.109 42.517 1.00 53.31 136 GLY A C 1
ATOM 1118 O O . GLY A 1 136 ? -13.301 -5.038 41.830 1.00 53.31 136 GLY A O 1
ATOM 1119 N N . ARG A 1 137 ? -13.325 -3.909 43.777 1.00 49.66 137 ARG A N 1
ATOM 1120 C CA . ARG A 1 137 ? -14.393 -4.717 44.420 1.00 49.66 137 ARG A CA 1
ATOM 1121 C C . ARG A 1 137 ? -15.619 -4.813 43.497 1.00 49.66 137 ARG A C 1
ATOM 1123 O O . ARG A 1 137 ? -16.219 -3.800 43.134 1.00 49.66 137 ARG A O 1
ATOM 1130 N N . ALA A 1 138 ? -15.966 -6.037 43.107 1.00 51.22 138 ALA A N 1
ATOM 1131 C CA . ALA A 1 138 ? -16.961 -6.326 42.081 1.00 51.22 138 ALA A CA 1
ATOM 1132 C C . ALA A 1 138 ? -18.398 -6.078 42.577 1.00 51.22 138 ALA A C 1
ATOM 1134 O O . ALA A 1 138 ? -18.982 -6.915 43.257 1.00 51.22 138 ALA A O 1
ATOM 1135 N N . SER A 1 139 ? -18.983 -4.938 42.199 1.00 59.91 139 SER A N 1
ATOM 1136 C CA . SER A 1 139 ? -20.444 -4.796 42.108 1.00 59.91 139 SER A CA 1
ATOM 1137 C C . SER A 1 139 ? -20.956 -5.589 40.893 1.00 59.91 139 SER A C 1
ATOM 1139 O O . SER A 1 139 ? -20.258 -5.671 39.881 1.00 59.91 139 SER A O 1
ATOM 1141 N N . PHE A 1 140 ? -22.166 -6.154 40.964 1.00 58.53 140 PHE A N 1
ATOM 1142 C CA . PHE A 1 140 ? -22.820 -6.866 39.854 1.00 58.53 140 PHE A CA 1
ATOM 1143 C C . PHE A 1 140 ? -22.880 -6.013 38.568 1.00 58.53 140 PHE A C 1
ATOM 1145 O O . PHE A 1 140 ? -22.635 -6.509 37.473 1.00 58.53 140 PHE A O 1
ATOM 1152 N N . GLU A 1 141 ? -23.060 -4.698 38.699 1.00 59.03 141 GLU A N 1
ATOM 1153 C CA . GLU A 1 141 ? -23.034 -3.749 37.574 1.00 59.03 141 GLU A CA 1
ATOM 1154 C C . GLU A 1 141 ? -21.635 -3.567 36.962 1.00 59.03 141 GLU A C 1
ATOM 1156 O O . GLU A 1 141 ? -21.501 -3.363 35.757 1.00 59.03 141 GLU A O 1
ATOM 1161 N N . ASN A 1 142 ? -20.569 -3.691 37.765 1.00 64.06 142 ASN A N 1
ATOM 1162 C CA . ASN A 1 142 ? -19.198 -3.663 37.246 1.00 64.06 142 ASN A CA 1
ATOM 1163 C C . ASN A 1 142 ? -18.883 -4.930 36.431 1.00 64.06 142 ASN A C 1
ATOM 1165 O O . ASN A 1 142 ? -18.025 -4.868 35.554 1.00 64.06 142 ASN A O 1
ATOM 1169 N N . LYS A 1 143 ? -19.560 -6.063 36.687 1.00 67.38 143 LYS A N 1
ATOM 1170 C CA . LYS A 1 143 ? -19.427 -7.272 35.854 1.00 67.38 143 LYS A CA 1
ATOM 1171 C C . LYS A 1 143 ? -20.027 -7.061 34.468 1.00 67.38 143 LYS A C 1
ATOM 1173 O O . LYS A 1 143 ? -19.339 -7.350 33.497 1.00 67.38 143 LYS A O 1
ATOM 1178 N N . ALA A 1 144 ? -21.235 -6.501 34.380 1.00 68.38 144 ALA A N 1
ATOM 1179 C CA . ALA A 1 144 ? -21.862 -6.191 33.094 1.00 68.38 144 ALA A CA 1
ATOM 1180 C C . ALA A 1 144 ? -21.010 -5.199 32.285 1.00 68.38 144 ALA A C 1
ATOM 1182 O O . ALA A 1 144 ? -20.710 -5.440 31.120 1.00 68.38 144 ALA A O 1
ATOM 1183 N N . LEU A 1 145 ? -20.526 -4.124 32.917 1.00 67.69 145 LEU A N 1
ATOM 1184 C CA . LEU A 1 145 ? -19.649 -3.159 32.250 1.00 67.69 145 LEU A CA 1
ATOM 1185 C C . LEU A 1 145 ? -18.328 -3.799 31.791 1.00 67.69 145 LEU A C 1
ATOM 1187 O O . LEU A 1 145 ? -17.879 -3.548 30.677 1.00 67.69 145 LEU A O 1
ATOM 1191 N N . LYS A 1 146 ? -17.723 -4.660 32.622 1.00 71.06 146 LYS A N 1
ATOM 1192 C CA . LYS A 1 146 ? -16.514 -5.412 32.263 1.00 71.06 146 LYS A CA 1
ATOM 1193 C C . LYS A 1 146 ? -16.758 -6.305 31.052 1.00 71.06 146 LYS A C 1
ATOM 1195 O O . LYS A 1 146 ? -15.941 -6.275 30.144 1.00 71.06 146 LYS A O 1
ATOM 1200 N N . GLU A 1 147 ? -17.864 -7.046 31.034 1.00 74.00 147 GLU A N 1
ATOM 1201 C CA . GLU A 1 147 ? -18.244 -7.935 29.934 1.00 74.00 147 GLU A CA 1
ATOM 1202 C C . GLU A 1 147 ? -18.420 -7.164 28.617 1.00 74.00 147 GLU A C 1
ATOM 1204 O O . GLU A 1 147 ? -17.868 -7.556 27.589 1.00 74.00 147 GLU A O 1
ATOM 1209 N N . TYR A 1 148 ? -19.075 -6.001 28.664 1.00 68.81 148 TYR A N 1
ATOM 1210 C CA . TYR A 1 148 ? -19.200 -5.102 27.513 1.00 68.81 148 TYR A CA 1
ATOM 1211 C C . TYR A 1 148 ? -17.854 -4.576 27.018 1.00 68.81 148 TYR A C 1
ATOM 1213 O O . TYR A 1 148 ? -17.598 -4.581 25.816 1.00 68.81 148 TYR A O 1
ATOM 1221 N N . VAL A 1 149 ? -16.973 -4.140 27.920 1.00 70.94 149 VAL A N 1
ATOM 1222 C CA . VAL A 1 149 ? -15.643 -3.647 27.538 1.00 70.94 149 VAL A CA 1
ATOM 1223 C C . VAL A 1 149 ? -14.778 -4.785 26.991 1.00 70.94 149 VAL A C 1
ATOM 1225 O O . VAL A 1 149 ? -14.052 -4.568 26.025 1.00 70.94 149 VAL A O 1
ATOM 1228 N N . THR A 1 150 ? -14.871 -6.002 27.539 1.00 73.56 150 THR A N 1
ATOM 1229 C CA . THR A 1 150 ? -14.185 -7.175 26.976 1.00 73.56 150 THR A CA 1
ATOM 1230 C C . THR A 1 150 ? -14.721 -7.542 25.602 1.00 73.56 150 THR A C 1
ATOM 1232 O O . THR A 1 150 ? -13.919 -7.776 24.707 1.00 73.56 150 THR A O 1
ATOM 1235 N N . LEU A 1 151 ? -16.042 -7.536 25.401 1.00 72.56 151 LEU A N 1
ATOM 1236 C CA . LEU A 1 151 ? -16.649 -7.790 24.094 1.00 72.56 151 LEU A CA 1
ATOM 1237 C C . LEU A 1 151 ? -16.238 -6.717 23.087 1.00 72.56 151 LEU A C 1
ATOM 1239 O O . LEU A 1 151 ? -15.891 -7.050 21.962 1.00 72.56 151 LEU A O 1
ATOM 1243 N N . PHE A 1 152 ? -16.195 -5.448 23.496 1.00 70.12 152 PHE A N 1
ATOM 1244 C CA . PHE A 1 152 ? -15.701 -4.357 22.661 1.00 70.12 152 PHE A CA 1
ATOM 1245 C C . PHE A 1 152 ? -14.212 -4.514 22.327 1.00 70.12 152 PHE A C 1
ATOM 1247 O O . PHE A 1 152 ? -13.813 -4.327 21.179 1.00 70.12 152 PHE A O 1
ATOM 1254 N N . ALA A 1 153 ? -13.381 -4.904 23.296 1.00 69.56 153 ALA A N 1
ATOM 1255 C CA . ALA A 1 153 ? -11.972 -5.209 23.064 1.00 69.56 153 ALA A CA 1
ATOM 1256 C C . ALA A 1 153 ? -11.817 -6.390 22.092 1.00 69.56 153 ALA A C 1
ATOM 1258 O O . ALA A 1 153 ? -11.030 -6.349 21.155 1.00 69.56 153 ALA A O 1
ATOM 1259 N N . GLU A 1 154 ? -12.614 -7.440 22.245 1.00 70.19 154 GLU A N 1
ATOM 1260 C CA . GLU A 1 154 ? -12.567 -8.600 21.360 1.00 70.19 154 GLU A CA 1
ATOM 1261 C C . GLU A 1 154 ? -13.086 -8.272 19.950 1.00 70.19 154 GLU A C 1
ATOM 1263 O O . GLU A 1 154 ? -12.500 -8.696 18.955 1.00 70.19 154 GLU A O 1
ATOM 1268 N N . GLN A 1 155 ? -14.137 -7.456 19.843 1.00 67.62 155 GLN A N 1
ATOM 1269 C CA . GLN A 1 155 ? -14.672 -6.945 18.580 1.00 67.62 155 GLN A CA 1
ATOM 1270 C C . GLN A 1 155 ? -13.738 -5.952 17.892 1.00 67.62 155 GLN A C 1
ATOM 1272 O O . GLN A 1 155 ? -13.741 -5.901 16.672 1.00 67.62 155 GLN A O 1
ATOM 1277 N N . THR A 1 156 ? -12.936 -5.184 18.628 1.00 64.69 156 THR A N 1
ATOM 1278 C CA . THR A 1 156 ? -11.886 -4.320 18.056 1.00 64.69 156 THR A CA 1
ATOM 1279 C C . THR A 1 156 ? -10.644 -5.126 17.658 1.00 64.69 156 THR A C 1
ATOM 1281 O O . THR A 1 156 ? -9.894 -4.693 16.789 1.00 64.69 156 THR A O 1
ATOM 1284 N N . ASN A 1 157 ? -10.443 -6.320 18.231 1.00 67.00 157 ASN A N 1
ATOM 1285 C CA . ASN A 1 157 ? -9.366 -7.248 17.863 1.00 67.00 157 ASN A CA 1
ATOM 1286 C C . ASN A 1 157 ? -9.700 -8.118 16.637 1.00 67.00 157 ASN A C 1
ATOM 1288 O O . ASN A 1 157 ? -8.812 -8.482 15.868 1.00 67.00 157 ASN A O 1
ATOM 1292 N N . LYS A 1 158 ? -10.975 -8.504 16.469 1.00 61.69 158 LYS A N 1
ATOM 1293 C CA . LYS A 1 158 ? -11.423 -9.458 15.437 1.00 61.69 158 LYS A CA 1
ATOM 1294 C C . LYS A 1 158 ? -11.323 -8.956 13.992 1.00 61.69 158 LYS A C 1
ATOM 1296 O O . LYS A 1 158 ? -10.951 -9.766 13.140 1.00 61.69 158 LYS A O 1
ATOM 1301 N N . PRO A 1 159 ? -11.586 -7.684 13.647 1.00 54.94 159 PRO A N 1
ATOM 1302 C CA . PRO A 1 159 ? -11.182 -7.183 12.358 1.00 54.94 159 PRO A CA 1
ATOM 1303 C C . PRO A 1 159 ? -9.681 -6.914 12.456 1.00 54.94 159 PRO A C 1
ATOM 1305 O O . PRO A 1 159 ? -9.238 -5.880 12.950 1.00 54.94 159 PRO A O 1
ATOM 1308 N N . ASN A 1 160 ? -8.877 -7.835 11.921 1.00 57.31 160 ASN A N 1
ATOM 1309 C CA . ASN A 1 160 ? -7.628 -7.434 11.286 1.00 57.31 160 ASN A CA 1
ATOM 1310 C C . ASN A 1 160 ? -8.035 -6.440 10.189 1.00 57.31 160 ASN A C 1
ATOM 1312 O O . ASN A 1 160 ? -8.236 -6.844 9.046 1.00 57.31 160 ASN A O 1
ATOM 1316 N N . ILE A 1 161 ? -8.228 -5.160 10.534 1.00 61.47 161 ILE A N 1
ATOM 1317 C CA . ILE A 1 161 ? -8.392 -4.063 9.580 1.00 61.47 161 ILE A CA 1
ATOM 1318 C C . ILE A 1 161 ? -7.024 -3.905 8.929 1.00 61.47 161 ILE A C 1
ATOM 1320 O O . ILE A 1 161 ? -6.241 -3.019 9.248 1.00 61.47 161 ILE A O 1
ATOM 1324 N N . ARG A 1 162 ? -6.678 -4.877 8.099 1.00 64.94 162 ARG A N 1
ATOM 1325 C CA . ARG A 1 162 ? -5.547 -4.861 7.206 1.00 64.94 162 ARG A CA 1
ATOM 1326 C C . ARG A 1 162 ? -6.177 -4.642 5.857 1.00 64.94 162 ARG A C 1
ATOM 1328 O O . ARG A 1 162 ? -6.910 -5.498 5.372 1.00 64.94 162 ARG A O 1
ATOM 1335 N N . PHE A 1 163 ? -5.916 -3.472 5.295 1.00 70.44 163 PHE A N 1
ATOM 1336 C CA . PHE A 1 163 ? -6.146 -3.274 3.879 1.00 70.44 163 PHE A CA 1
ATOM 1337 C C . PHE A 1 163 ? -5.368 -4.362 3.157 1.00 70.44 163 PHE A C 1
ATOM 1339 O O . PHE A 1 163 ? -4.151 -4.461 3.306 1.00 70.44 163 PHE A O 1
ATOM 1346 N N . SER A 1 164 ? -6.085 -5.232 2.466 1.00 72.94 164 SER A N 1
ATOM 1347 C CA . SER A 1 164 ? -5.493 -6.341 1.743 1.00 72.94 164 SER A CA 1
ATOM 1348 C C . SER A 1 164 ? -6.008 -6.299 0.327 1.00 72.94 164 SER A C 1
ATOM 1350 O O . SER A 1 164 ? -7.192 -6.081 0.077 1.00 72.94 164 SER A O 1
ATOM 1352 N N . THR A 1 165 ? -5.100 -6.534 -0.605 1.00 70.94 165 THR A N 1
ATOM 1353 C CA . THR A 1 165 ? -5.498 -7.024 -1.917 1.00 70.94 165 THR A CA 1
ATOM 1354 C C . THR A 1 165 ? -5.896 -8.495 -1.788 1.00 70.94 165 THR A C 1
ATOM 1356 O O . THR A 1 165 ? -5.667 -9.126 -0.751 1.00 70.94 165 THR A O 1
ATOM 1359 N N . VAL A 1 166 ? -6.452 -9.062 -2.860 1.00 72.06 166 VAL A N 1
ATOM 1360 C CA . VAL A 1 166 ? -6.789 -10.495 -2.945 1.00 72.06 166 VAL A CA 1
ATOM 1361 C C . VAL A 1 166 ? -5.581 -11.401 -2.627 1.00 72.06 166 VAL A C 1
ATOM 1363 O O . VAL A 1 166 ? -5.775 -12.526 -2.180 1.00 72.06 166 VAL A O 1
ATOM 1366 N N . LEU A 1 167 ? -4.342 -10.921 -2.822 1.00 73.75 167 LEU A N 1
ATOM 1367 C CA . LEU A 1 167 ? -3.119 -11.730 -2.713 1.00 73.75 167 LEU A CA 1
ATOM 1368 C C . LEU A 1 167 ? -2.164 -11.311 -1.583 1.00 73.75 167 LEU A C 1
ATOM 1370 O O . LEU A 1 167 ? -1.419 -12.152 -1.086 1.00 73.75 167 LEU A O 1
ATOM 1374 N N . PHE A 1 168 ? -2.140 -10.036 -1.186 1.00 78.88 168 PHE A N 1
ATOM 1375 C CA . PHE A 1 168 ? -1.173 -9.521 -0.208 1.00 78.88 168 PHE A CA 1
ATOM 1376 C C . PHE A 1 168 ? -1.688 -8.288 0.559 1.00 78.88 168 PHE A C 1
ATOM 1378 O O . PHE A 1 168 ? -2.490 -7.514 0.018 1.00 78.88 168 PHE A O 1
ATOM 1385 N N . PRO A 1 169 ? -1.210 -8.059 1.798 1.00 83.31 169 PRO A N 1
ATOM 1386 C CA . PRO A 1 169 ? -1.534 -6.860 2.567 1.00 83.31 169 PRO A CA 1
ATOM 1387 C C . PRO A 1 169 ? -0.943 -5.591 1.930 1.00 83.31 169 PRO A C 1
ATOM 1389 O O . PRO A 1 169 ? 0.173 -5.591 1.416 1.00 83.31 169 PRO A O 1
ATOM 1392 N N . ILE A 1 170 ? -1.689 -4.487 1.992 1.00 83.56 170 ILE A N 1
ATOM 1393 C CA . ILE A 1 170 ? -1.261 -3.159 1.537 1.00 83.56 170 ILE A CA 1
ATOM 1394 C C . ILE A 1 170 ? -0.536 -2.476 2.701 1.00 83.56 170 ILE A C 1
ATOM 1396 O O . ILE A 1 170 ? -1.118 -1.722 3.482 1.00 83.56 170 ILE A O 1
ATOM 1400 N N . ASP A 1 171 ? 0.748 -2.781 2.842 1.00 83.19 171 ASP A N 1
ATOM 1401 C CA . ASP A 1 171 ? 1.638 -2.193 3.842 1.00 83.19 171 ASP A CA 1
ATOM 1402 C C . ASP A 1 171 ? 3.042 -1.953 3.251 1.00 83.19 171 ASP A C 1
ATOM 1404 O O . ASP A 1 171 ? 3.266 -2.067 2.044 1.00 83.19 171 ASP A O 1
ATOM 1408 N N . TYR A 1 172 ? 4.017 -1.594 4.089 1.00 84.75 172 TYR A N 1
ATOM 1409 C CA . TYR A 1 172 ? 5.399 -1.390 3.640 1.00 84.75 172 TYR A CA 1
ATOM 1410 C C . TYR A 1 172 ? 6.045 -2.642 3.016 1.00 84.75 172 TYR A C 1
ATOM 1412 O O . TYR A 1 172 ? 7.000 -2.502 2.250 1.00 84.75 172 TYR A O 1
ATOM 1420 N N . SER A 1 173 ? 5.532 -3.851 3.277 1.00 86.94 173 SER A N 1
ATOM 1421 C CA . SER A 1 173 ? 6.032 -5.065 2.623 1.00 86.94 173 SER A CA 1
ATOM 1422 C C . SER A 1 173 ? 5.736 -5.066 1.120 1.00 86.94 173 SER A C 1
ATOM 1424 O O . SER A 1 173 ? 6.572 -5.516 0.340 1.00 86.94 173 SER A O 1
ATOM 1426 N N . MET A 1 174 ? 4.628 -4.449 0.691 1.00 87.62 174 MET A N 1
ATOM 1427 C CA . MET A 1 174 ? 4.294 -4.268 -0.726 1.00 87.62 174 MET A CA 1
ATOM 1428 C C . MET A 1 174 ? 5.379 -3.475 -1.470 1.00 87.62 174 MET A C 1
ATOM 1430 O O . MET A 1 174 ? 5.760 -3.840 -2.580 1.00 87.62 174 MET A O 1
ATOM 1434 N N . LEU A 1 175 ? 5.920 -2.416 -0.854 1.00 88.00 175 LEU A N 1
ATOM 1435 C CA . LEU A 1 175 ? 7.020 -1.637 -1.436 1.00 88.00 175 LEU A CA 1
ATOM 1436 C C . LEU A 1 175 ? 8.277 -2.495 -1.601 1.00 88.00 175 LEU A C 1
ATOM 1438 O O . LEU A 1 175 ? 8.890 -2.477 -2.665 1.00 88.00 175 LEU A O 1
ATOM 1442 N N . LEU A 1 176 ? 8.631 -3.284 -0.581 1.00 88.94 176 LEU A N 1
ATOM 1443 C CA . LEU A 1 176 ? 9.768 -4.206 -0.651 1.00 88.94 176 LEU A CA 1
ATOM 1444 C C . LEU A 1 176 ? 9.581 -5.251 -1.756 1.00 88.94 176 LEU A C 1
ATOM 1446 O O . LEU A 1 176 ? 10.522 -5.522 -2.496 1.00 88.94 176 LEU A O 1
ATOM 1450 N N . MET A 1 177 ? 8.371 -5.792 -1.924 1.00 89.44 177 MET A N 1
ATOM 1451 C CA . MET A 1 177 ? 8.066 -6.721 -3.017 1.00 89.44 177 MET A CA 1
ATOM 1452 C C . MET A 1 177 ? 8.254 -6.070 -4.391 1.00 89.44 177 MET A C 1
ATOM 1454 O O . MET A 1 177 ? 8.847 -6.688 -5.274 1.00 89.44 177 MET A O 1
ATOM 1458 N N . ILE A 1 178 ? 7.810 -4.821 -4.571 1.00 89.56 178 ILE A N 1
ATOM 1459 C CA . ILE A 1 178 ? 8.025 -4.066 -5.816 1.00 89.56 178 ILE A CA 1
ATOM 1460 C C . ILE A 1 178 ? 9.525 -3.876 -6.073 1.00 89.56 178 ILE A C 1
ATOM 1462 O O . ILE A 1 178 ? 9.995 -4.193 -7.164 1.00 89.56 178 ILE A O 1
ATOM 1466 N N . PHE A 1 179 ? 10.292 -3.412 -5.081 1.00 90.00 179 PHE A N 1
ATOM 1467 C CA . PHE A 1 179 ? 11.735 -3.202 -5.237 1.00 90.00 179 PHE A CA 1
ATOM 1468 C C . PHE A 1 179 ? 12.489 -4.497 -5.535 1.00 90.00 179 PHE A C 1
ATOM 1470 O O . PHE A 1 179 ? 13.337 -4.510 -6.428 1.00 90.00 179 PHE A O 1
ATOM 1477 N N . ASN A 1 180 ? 12.148 -5.591 -4.853 1.00 91.00 180 ASN A N 1
ATOM 1478 C CA . ASN A 1 180 ? 12.742 -6.901 -5.102 1.00 91.00 180 ASN A CA 1
ATOM 1479 C C . ASN A 1 180 ? 12.431 -7.372 -6.524 1.00 91.00 180 ASN A C 1
ATOM 1481 O O . ASN A 1 180 ? 13.346 -7.731 -7.256 1.00 91.00 180 ASN A O 1
ATOM 1485 N N . SER A 1 181 ? 11.167 -7.281 -6.951 1.00 90.75 181 SER A N 1
ATOM 1486 C CA . SER A 1 181 ? 10.754 -7.659 -8.306 1.00 90.75 181 SER A CA 1
ATOM 1487 C C . SER A 1 181 ? 11.493 -6.862 -9.382 1.00 90.75 181 SER A C 1
ATOM 1489 O O . SER A 1 181 ? 11.939 -7.439 -10.373 1.00 90.75 181 SER A O 1
ATOM 1491 N N . VAL A 1 182 ? 11.632 -5.546 -9.202 1.00 88.75 182 VAL A N 1
ATOM 1492 C CA . VAL A 1 182 ? 12.350 -4.685 -10.152 1.00 88.75 182 VAL A CA 1
ATOM 1493 C C . VAL A 1 182 ? 13.834 -5.031 -10.169 1.00 88.75 182 VAL A C 1
ATOM 1495 O O . VAL A 1 182 ? 14.401 -5.205 -11.241 1.00 88.75 182 VAL A O 1
ATOM 1498 N N . THR A 1 183 ? 14.455 -5.193 -9.000 1.00 90.25 183 THR A N 1
ATOM 1499 C CA . THR A 1 183 ? 15.876 -5.555 -8.884 1.00 90.25 183 THR A CA 1
ATOM 1500 C C . THR A 1 183 ? 16.169 -6.881 -9.577 1.00 90.25 183 THR A C 1
ATOM 1502 O O . THR A 1 183 ? 17.093 -6.958 -10.382 1.00 90.25 183 THR A O 1
ATOM 1505 N N . THR A 1 184 ? 15.351 -7.908 -9.337 1.00 92.25 184 THR A N 1
ATOM 1506 C CA . THR A 1 184 ? 15.481 -9.207 -10.009 1.00 92.25 184 THR A CA 1
ATOM 1507 C C . THR A 1 184 ? 15.368 -9.064 -11.524 1.00 92.25 184 THR A C 1
ATOM 1509 O O . THR A 1 184 ? 16.183 -9.627 -12.249 1.00 92.25 184 THR A O 1
ATOM 1512 N N . TYR A 1 185 ? 14.413 -8.272 -12.017 1.00 88.44 185 TYR A N 1
ATOM 1513 C CA . TYR A 1 185 ? 14.263 -8.050 -13.454 1.00 88.44 185 TYR A CA 1
ATOM 1514 C C . TYR A 1 185 ? 15.461 -7.312 -14.068 1.00 88.44 185 TYR A C 1
ATOM 1516 O O . TYR A 1 185 ? 15.908 -7.662 -15.157 1.00 88.44 185 TYR A O 1
ATOM 1524 N N . LEU A 1 186 ? 16.018 -6.320 -13.369 1.00 85.12 186 LEU A N 1
ATOM 1525 C CA . LEU A 1 186 ? 17.225 -5.615 -13.808 1.00 85.12 186 LEU A CA 1
ATOM 1526 C C . LEU A 1 186 ? 18.438 -6.543 -13.883 1.00 85.12 186 LEU A C 1
ATOM 1528 O O . LEU A 1 186 ? 19.212 -6.443 -14.829 1.00 85.12 186 LEU A O 1
ATOM 1532 N N . ILE A 1 187 ? 18.588 -7.456 -12.920 1.00 89.81 187 ILE A N 1
ATOM 1533 C CA . ILE A 1 187 ? 19.650 -8.470 -12.944 1.00 89.81 187 ILE A CA 1
ATOM 1534 C C . ILE A 1 187 ? 19.492 -9.373 -14.171 1.00 89.81 187 ILE A C 1
ATOM 1536 O O . ILE A 1 187 ? 20.468 -9.599 -14.878 1.00 89.81 187 ILE A O 1
ATOM 1540 N N . ILE A 1 188 ? 18.271 -9.838 -14.457 1.00 89.38 188 ILE A N 1
ATOM 1541 C CA . ILE A 1 188 ? 17.983 -10.662 -15.641 1.00 89.38 188 ILE A CA 1
ATOM 1542 C C . ILE A 1 188 ? 18.327 -9.895 -16.925 1.00 89.38 188 ILE A C 1
ATOM 1544 O O . ILE A 1 188 ? 19.033 -10.428 -17.771 1.00 89.38 188 ILE A O 1
ATOM 1548 N N . LEU A 1 189 ? 17.901 -8.635 -17.048 1.00 84.75 189 LEU A N 1
ATOM 1549 C CA . LEU A 1 189 ? 18.232 -7.782 -18.199 1.00 84.75 189 LEU A CA 1
ATOM 1550 C C . LEU A 1 189 ? 19.730 -7.515 -18.374 1.00 84.75 189 LEU A C 1
ATOM 1552 O O . LEU A 1 189 ? 20.163 -7.165 -19.464 1.00 84.75 189 LEU A O 1
ATOM 1556 N N . LEU A 1 190 ? 20.507 -7.557 -17.294 1.00 84.12 190 LEU A N 1
ATOM 1557 C CA . LEU A 1 190 ? 21.949 -7.344 -17.362 1.00 84.12 190 LEU A CA 1
ATOM 1558 C C . LEU A 1 190 ? 22.684 -8.624 -17.779 1.00 84.12 190 LEU A C 1
ATOM 1560 O O . LEU A 1 190 ? 23.775 -8.544 -18.339 1.00 84.12 190 LEU A O 1
ATOM 1564 N N . GLN A 1 191 ? 22.099 -9.789 -17.494 1.00 88.06 191 GLN A N 1
ATOM 1565 C CA . GLN A 1 191 ? 22.659 -11.099 -17.829 1.00 88.06 191 GLN A CA 1
ATOM 1566 C C . GLN A 1 191 ? 22.334 -11.565 -19.255 1.00 88.06 191 GLN A C 1
ATOM 1568 O O . GLN A 1 191 ? 23.137 -12.307 -19.821 1.00 88.06 191 GLN A O 1
ATOM 1573 N N . PHE A 1 192 ? 21.187 -11.164 -19.813 1.00 80.94 192 PHE A N 1
ATOM 1574 C CA . PHE A 1 192 ? 20.676 -11.596 -21.121 1.00 80.94 192 PHE A CA 1
ATOM 1575 C C . PHE A 1 192 ? 20.456 -10.413 -22.064 1.00 80.94 192 PHE A C 1
ATOM 1577 O O . PHE A 1 192 ? 20.791 -10.556 -23.262 1.00 80.94 192 PHE A O 1
#

pLDDT: mean 76.73, std 14.38, range [39.03, 94.88]

Radius of gyration: 29.6 Å; chains: 1; bounding box: 56×26×101 Å

InterPro domains:
  IPR013604 7TM chemosensory receptor [PF08395] (27-192)

Organism: Callosobruchus maculatus (NCBI:txid64391)